Protein AF-A0A1C6CQU8-F1 (afdb_monomer_lite)

Sequence (234 aa):
MKKKWRELWFSRPRLGRGGRTVRNLLLTAALALMIWGQYGCPLPTAEMEFRRLERQYLLPRSEIVYQTGFWNIGDVEEIKSRDGTYLSVFQPFVAGTIKDQVYAATLYAPGDHVMNVVPLGEGPTPIPINSVIAWVPEPGKTWMSGCNLLFYQIPGETTRGELDVDTVLLGGERFARYAQEGICLEEGLWLFSMKSPEGAYSQDWYAGASYALRLYGEGGELLLEREGVLPEPM

pLDDT: mean 80.18, std 10.91, range [40.53, 95.12]

Secondary structure (DSSP, 8-state):
--HHHHHHHHT-----HHHHHHHHHHHHHHHHHHHHHHTT---SSHHHHHHHHHHHTTPPPPEEEEEPPP--TT--EEEE-TTS-EEEESS-EEEEEETTEEEEEEEEETTEEEEEEEE--SS-EEEEE---EEEEEETTEEEEESEEEEEES--TT--EEEEEEEEE-TTS-EEEEEEEEPEEEETTEEEEEE-PPTT--SGGGTTT-EEEEEEE-TTS-EEEEEEEEPPPP-

Structure (mmCIF, N/CA/C/O backbone):
data_AF-A0A1C6CQU8-F1
#
_entry.id   AF-A0A1C6CQU8-F1
#
loop_
_atom_site.group_PDB
_atom_site.id
_atom_site.type_symbol
_atom_site.label_atom_id
_atom_site.label_alt_id
_atom_site.label_comp_id
_atom_site.label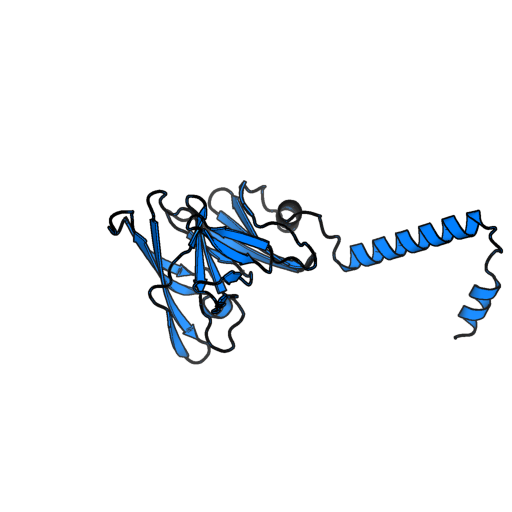_asym_id
_atom_site.label_entity_id
_atom_site.label_seq_id
_atom_site.pdbx_PDB_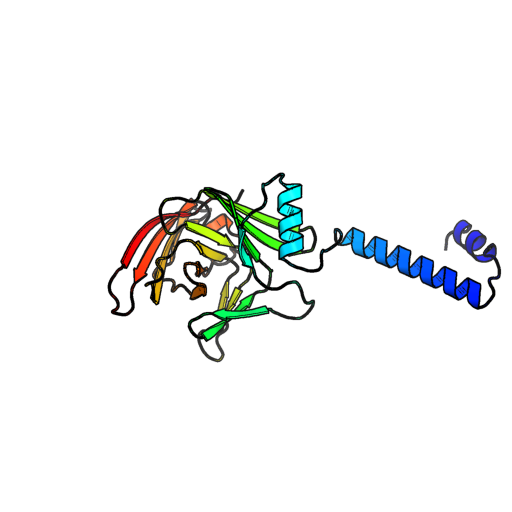ins_code
_atom_site.Cartn_x
_atom_site.Cartn_y
_atom_site.Cartn_z
_atom_site.occupancy
_atom_site.B_iso_or_equiv
_atom_site.auth_seq_id
_atom_site.auth_comp_id
_atom_site.auth_asym_id
_atom_site.auth_atom_id
_atom_site.pdbx_PDB_model_num
ATOM 1 N N . MET A 1 1 ? 45.667 -4.296 -24.110 1.00 54.09 1 MET A N 1
ATOM 2 C CA . MET A 1 1 ? 44.645 -4.774 -25.078 1.00 54.09 1 MET A CA 1
ATOM 3 C C . MET A 1 1 ? 45.103 -6.083 -25.713 1.00 54.09 1 MET A C 1
ATOM 5 O O . MET A 1 1 ? 46.172 -6.098 -26.312 1.00 54.09 1 MET A O 1
ATOM 9 N N . LYS A 1 2 ? 44.334 -7.174 -25.566 1.00 69.12 2 LYS A N 1
ATOM 10 C CA . LYS A 1 2 ? 44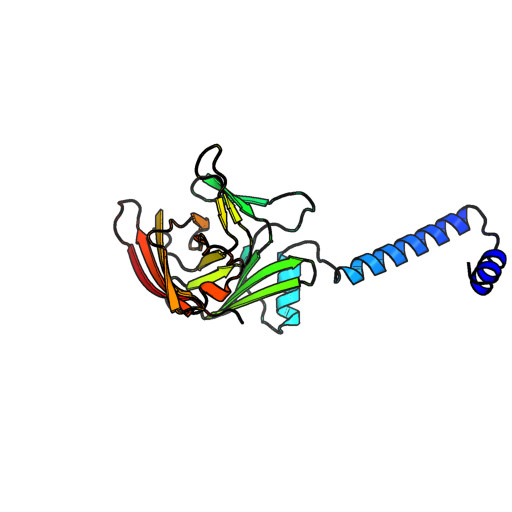.659 -8.499 -26.141 1.00 69.12 2 LYS A CA 1
ATOM 11 C C . LYS A 1 2 ? 44.822 -8.402 -27.675 1.00 69.12 2 LYS A C 1
ATOM 13 O O . LYS A 1 2 ? 44.048 -7.699 -28.317 1.00 69.12 2 LYS A O 1
ATOM 18 N N . LYS A 1 3 ? 45.796 -9.117 -28.260 1.00 74.75 3 LYS A N 1
ATOM 19 C CA . LYS A 1 3 ? 46.200 -9.060 -29.690 1.00 74.75 3 LYS A CA 1
ATOM 20 C C . LYS A 1 3 ? 45.019 -9.143 -30.679 1.00 74.75 3 LYS A C 1
ATOM 22 O O . LYS A 1 3 ? 44.929 -8.322 -31.587 1.00 74.75 3 LYS A O 1
ATOM 27 N N . LYS A 1 4 ? 44.040 -10.010 -30.390 1.00 70.19 4 LYS A N 1
ATOM 28 C CA . LYS A 1 4 ? 42.790 -10.163 -31.163 1.00 70.19 4 LYS A CA 1
ATOM 29 C C . LYS A 1 4 ? 41.957 -8.876 -31.276 1.00 70.19 4 LYS A C 1
ATOM 31 O O . LYS A 1 4 ? 41.360 -8.616 -32.311 1.00 70.19 4 LYS A O 1
ATOM 36 N N . TRP A 1 5 ? 41.943 -8.037 -30.238 1.00 67.31 5 TRP A N 1
ATOM 37 C CA . TRP A 1 5 ? 41.202 -6.769 -30.254 1.00 67.31 5 TRP A CA 1
ATOM 38 C C . TRP A 1 5 ? 41.879 -5.702 -31.114 1.00 67.31 5 TRP A C 1
ATOM 40 O O . TRP A 1 5 ? 41.194 -4.854 -31.676 1.00 67.31 5 TRP A O 1
ATOM 50 N N . ARG A 1 6 ? 43.214 -5.742 -31.239 1.00 66.94 6 ARG A N 1
ATOM 51 C CA . ARG A 1 6 ? 43.942 -4.856 -32.159 1.00 66.94 6 ARG A CA 1
ATOM 52 C C . ARG A 1 6 ? 43.648 -5.231 -33.607 1.00 66.94 6 ARG A C 1
ATOM 54 O O . ARG A 1 6 ? 43.297 -4.351 -34.380 1.00 66.94 6 ARG A O 1
ATOM 61 N N . GLU A 1 7 ? 43.727 -6.513 -33.952 1.00 74.75 7 GLU A N 1
ATOM 62 C CA . GLU A 1 7 ? 43.449 -7.003 -35.312 1.00 74.75 7 GLU A CA 1
ATOM 63 C C . GLU A 1 7 ? 42.023 -6.651 -35.769 1.00 74.75 7 GLU A C 1
ATOM 65 O O . GLU A 1 7 ? 41.857 -6.065 -36.836 1.00 74.75 7 GLU A O 1
ATOM 70 N N . LEU A 1 8 ? 41.018 -6.860 -34.910 1.00 67.81 8 LEU A N 1
ATOM 71 C CA . LEU A 1 8 ? 39.626 -6.446 -35.154 1.00 67.81 8 LEU A CA 1
ATOM 72 C C . LEU A 1 8 ? 39.434 -4.928 -35.288 1.00 67.81 8 LEU A C 1
ATOM 74 O O . LEU A 1 8 ? 38.507 -4.472 -35.957 1.00 67.81 8 LEU A O 1
ATOM 78 N N . TRP A 1 9 ? 40.269 -4.122 -34.627 1.00 67.25 9 TRP A N 1
ATOM 79 C CA . TRP A 1 9 ? 40.201 -2.664 -34.728 1.00 67.25 9 TRP A CA 1
ATOM 80 C C . TRP A 1 9 ? 40.808 -2.155 -36.039 1.00 67.25 9 TRP A C 1
ATOM 82 O O . TRP A 1 9 ? 40.265 -1.231 -36.647 1.00 67.25 9 TRP A O 1
ATOM 92 N N . PHE A 1 10 ? 41.901 -2.778 -36.491 1.00 67.25 10 PHE A N 1
ATOM 93 C CA . PHE A 1 10 ? 42.576 -2.450 -37.748 1.00 67.25 10 PHE A CA 1
ATOM 94 C C . PHE A 1 10 ? 41.830 -2.962 -38.988 1.00 67.25 10 PHE A C 1
ATOM 96 O O . PHE A 1 10 ? 41.911 -2.325 -40.034 1.00 67.25 10 PHE A O 1
ATOM 103 N N . SER A 1 11 ? 41.050 -4.041 -38.877 1.00 67.88 11 SER A N 1
ATOM 104 C CA . SER A 1 11 ? 40.231 -4.587 -39.971 1.00 67.88 11 SER A CA 1
ATOM 105 C C . SER A 1 11 ? 38.890 -3.865 -40.175 1.00 67.88 11 SER A C 1
ATOM 107 O O . SER A 1 11 ? 38.032 -4.342 -40.919 1.00 67.88 11 SER A O 1
ATOM 109 N N . ARG A 1 12 ? 38.655 -2.732 -39.498 1.00 64.56 12 ARG A N 1
ATOM 110 C CA . ARG A 1 12 ? 37.392 -1.996 -39.620 1.00 64.56 12 ARG A CA 1
ATOM 111 C C . ARG A 1 12 ? 37.273 -1.354 -41.006 1.00 64.56 12 ARG A C 1
ATOM 113 O O . ARG A 1 12 ? 38.160 -0.586 -41.386 1.00 64.56 12 ARG A O 1
ATOM 120 N N . PRO A 1 13 ? 36.161 -1.567 -41.732 1.00 68.19 13 PRO A N 1
ATOM 121 C CA . PRO A 1 13 ? 35.931 -0.887 -42.997 1.00 68.19 13 PRO A CA 1
ATOM 122 C C . PRO A 1 13 ? 35.972 0.633 -42.792 1.00 68.19 13 PRO A C 1
ATOM 124 O O . PRO A 1 13 ? 35.389 1.174 -41.843 1.00 68.19 13 PRO A O 1
ATOM 127 N N . ARG A 1 14 ? 36.695 1.334 -43.674 1.00 72.38 14 ARG A N 1
ATOM 128 C CA . ARG A 1 14 ? 36.787 2.800 -43.673 1.00 72.38 14 ARG A CA 1
ATOM 129 C C . ARG A 1 14 ? 35.456 3.384 -44.139 1.00 72.38 14 ARG A C 1
ATOM 131 O O . ARG A 1 14 ? 35.256 3.674 -45.309 1.00 72.38 14 ARG A O 1
ATOM 138 N N . LEU A 1 15 ? 34.533 3.538 -43.197 1.00 73.50 15 LEU A N 1
ATOM 139 C CA . LEU A 1 15 ? 33.225 4.132 -43.447 1.00 73.50 15 LEU A CA 1
ATOM 140 C C . LEU A 1 15 ? 33.367 5.643 -43.686 1.00 73.50 15 LEU A C 1
ATOM 142 O O . LEU A 1 15 ? 34.039 6.344 -42.914 1.00 73.50 15 LEU A O 1
ATOM 146 N N . GLY A 1 16 ? 32.696 6.137 -44.731 1.00 77.62 16 GLY A N 1
ATOM 147 C CA . GLY A 1 16 ? 32.470 7.567 -44.955 1.00 77.62 16 GLY A CA 1
ATOM 148 C C . GLY A 1 16 ? 31.616 8.193 -43.845 1.00 77.62 16 GLY A C 1
ATOM 149 O O . GLY A 1 16 ? 31.132 7.497 -42.950 1.00 77.62 16 GLY A O 1
ATOM 150 N N . ARG A 1 17 ? 31.413 9.517 -43.887 1.00 78.06 17 ARG A N 1
ATOM 151 C CA . ARG A 1 17 ? 30.717 10.265 -42.820 1.00 78.06 17 ARG A CA 1
ATOM 152 C C . ARG A 1 17 ? 29.329 9.683 -42.498 1.00 78.06 17 ARG A C 1
ATOM 154 O O . ARG A 1 17 ? 29.063 9.416 -41.333 1.00 78.06 17 ARG A O 1
ATOM 161 N N . GLY A 1 18 ? 28.514 9.378 -43.513 1.00 79.94 18 GLY A N 1
ATOM 162 C CA . GLY A 1 18 ? 27.185 8.770 -43.333 1.00 79.94 18 GLY A CA 1
ATOM 163 C C . GLY A 1 18 ? 27.218 7.348 -42.760 1.00 79.94 18 GLY A C 1
ATOM 164 O O . GLY A 1 18 ? 26.464 7.032 -41.845 1.00 79.94 18 GLY A O 1
ATOM 165 N N . GLY A 1 19 ? 28.155 6.506 -43.210 1.00 82.94 19 GLY A N 1
ATOM 166 C CA . GLY A 1 19 ? 28.315 5.147 -42.678 1.00 82.94 19 GLY A CA 1
ATOM 167 C C . GLY A 1 19 ? 28.751 5.125 -41.209 1.00 82.94 19 GLY A C 1
ATOM 168 O O . GLY A 1 19 ? 28.326 4.257 -40.448 1.00 82.94 19 GLY A O 1
ATOM 169 N N . ARG A 1 20 ? 29.553 6.108 -40.773 1.00 84.19 20 ARG A N 1
ATOM 170 C CA . ARG A 1 20 ? 29.886 6.284 -39.349 1.00 84.19 20 ARG A CA 1
ATOM 171 C C . ARG A 1 20 ? 28.660 6.686 -38.532 1.00 84.19 20 ARG A C 1
ATOM 173 O O . ARG A 1 20 ? 28.488 6.139 -37.449 1.00 84.19 20 ARG A O 1
ATOM 180 N N . THR A 1 21 ? 27.817 7.580 -39.053 1.00 87.38 21 THR A N 1
ATOM 181 C CA . THR A 1 21 ? 26.566 7.987 -38.395 1.00 87.38 21 THR A CA 1
ATOM 182 C C . THR A 1 21 ? 25.639 6.795 -38.190 1.00 87.38 21 THR A C 1
ATOM 184 O O . THR A 1 21 ? 25.251 6.533 -37.058 1.00 87.38 21 THR A O 1
ATOM 187 N N . VAL A 1 22 ? 25.359 6.022 -39.244 1.00 90.25 22 VAL A N 1
ATOM 188 C CA . VAL A 1 22 ? 24.484 4.838 -39.156 1.00 90.25 22 VAL A CA 1
ATOM 189 C C . VAL A 1 22 ? 25.045 3.811 -38.175 1.00 90.25 22 VAL A C 1
ATOM 191 O O . VAL A 1 22 ? 24.321 3.329 -37.311 1.00 90.25 22 VAL A O 1
ATOM 194 N N . ARG A 1 23 ? 26.350 3.512 -38.244 1.00 87.19 23 ARG A N 1
ATOM 195 C CA . ARG A 1 23 ? 26.985 2.575 -37.307 1.00 87.19 23 ARG A CA 1
ATOM 196 C C . ARG A 1 23 ? 26.859 3.043 -35.859 1.00 87.19 23 ARG A C 1
ATOM 198 O O . ARG A 1 23 ? 26.566 2.232 -34.990 1.00 87.19 23 ARG A O 1
ATOM 205 N N . ASN A 1 24 ? 27.116 4.322 -35.594 1.00 91.75 24 ASN A N 1
ATOM 206 C CA . ASN A 1 24 ? 27.002 4.863 -34.245 1.00 91.75 24 ASN A CA 1
ATOM 207 C C . ASN A 1 24 ? 25.551 4.801 -33.760 1.00 91.75 24 ASN A C 1
ATOM 209 O O . ASN A 1 24 ? 25.327 4.381 -32.636 1.00 91.75 24 ASN A O 1
ATOM 213 N N . LEU A 1 25 ? 24.581 5.119 -34.619 1.00 94.31 25 LEU A N 1
ATOM 214 C CA . LEU A 1 25 ? 23.161 5.064 -34.283 1.00 94.31 25 LEU A CA 1
ATOM 215 C C . LEU A 1 25 ? 22.701 3.632 -33.970 1.00 94.31 25 LEU A C 1
ATOM 217 O O . LEU A 1 25 ? 22.012 3.420 -32.979 1.00 94.31 25 LEU A O 1
ATOM 221 N N . LEU A 1 26 ? 23.158 2.639 -34.740 1.00 94.06 26 LEU A N 1
ATOM 222 C CA . LEU A 1 26 ? 22.899 1.221 -34.463 1.00 94.06 26 LEU A CA 1
ATOM 223 C C . LEU A 1 26 ? 23.546 0.753 -33.155 1.00 94.06 26 LEU A C 1
ATOM 225 O O . LEU A 1 26 ? 22.916 0.033 -32.388 1.00 94.06 26 LEU A O 1
ATOM 229 N N . LEU A 1 27 ? 24.789 1.164 -32.882 1.00 92.38 27 LEU A N 1
ATOM 230 C CA . LEU A 1 27 ? 25.460 0.838 -31.621 1.00 92.38 27 LEU A CA 1
ATOM 231 C C . LEU A 1 27 ? 24.747 1.480 -30.429 1.00 92.38 27 LEU A C 1
ATOM 233 O O . LEU A 1 27 ? 24.556 0.817 -29.415 1.00 92.38 27 LEU A O 1
ATOM 237 N N . THR A 1 28 ? 24.326 2.739 -30.556 1.00 93.50 28 THR A N 1
ATOM 238 C CA . THR A 1 28 ? 23.544 3.436 -29.531 1.00 93.50 28 THR A CA 1
ATOM 239 C C . THR A 1 28 ? 22.200 2.753 -29.309 1.00 93.50 28 THR A C 1
ATOM 241 O O . THR A 1 28 ? 21.852 2.503 -28.163 1.00 93.50 28 THR A O 1
ATOM 244 N N . ALA A 1 29 ? 21.478 2.387 -30.371 1.00 93.38 29 ALA A N 1
ATOM 245 C CA . ALA A 1 29 ? 20.214 1.663 -30.256 1.00 93.38 29 ALA A CA 1
ATOM 246 C C . ALA A 1 29 ? 20.401 0.295 -29.582 1.00 93.38 29 ALA A C 1
ATOM 248 O O . ALA A 1 29 ? 19.646 -0.052 -28.681 1.00 93.38 29 ALA A O 1
ATOM 249 N N . ALA A 1 30 ? 21.440 -0.460 -29.951 1.00 93.38 30 ALA A N 1
ATOM 250 C CA . ALA A 1 30 ? 21.745 -1.742 -29.322 1.00 93.38 30 ALA A CA 1
ATOM 251 C C . ALA A 1 30 ? 22.100 -1.590 -27.834 1.00 93.38 30 ALA A C 1
ATOM 253 O O . ALA A 1 30 ? 21.621 -2.363 -27.009 1.00 93.38 30 ALA A O 1
ATOM 254 N N . LEU A 1 31 ? 22.907 -0.585 -27.475 1.00 93.69 31 LEU A N 1
ATOM 255 C CA . LEU A 1 31 ? 23.223 -0.274 -26.077 1.00 93.69 31 LEU A CA 1
ATOM 256 C C . LEU A 1 31 ? 21.974 0.145 -25.299 1.00 93.69 31 LEU A C 1
ATOM 258 O O . LEU A 1 31 ? 21.770 -0.347 -24.197 1.00 93.69 31 LEU A O 1
ATOM 262 N N . ALA A 1 32 ? 21.120 0.986 -25.883 1.00 89.38 32 ALA A N 1
ATOM 263 C CA . ALA A 1 32 ? 19.862 1.398 -25.272 1.00 89.38 32 ALA A CA 1
ATOM 264 C C . ALA A 1 32 ? 18.929 0.203 -25.031 1.00 89.38 32 ALA A C 1
ATOM 266 O O . ALA A 1 32 ? 18.376 0.090 -23.945 1.00 89.38 32 ALA A O 1
ATOM 267 N N . LEU A 1 33 ? 18.810 -0.724 -25.988 1.00 88.12 33 LEU A N 1
ATOM 268 C CA . LEU A 1 33 ? 18.028 -1.955 -25.824 1.00 88.12 33 LEU A CA 1
ATOM 269 C C . LEU A 1 33 ? 18.608 -2.874 -24.744 1.00 88.12 33 LEU A C 1
ATOM 271 O O . LEU A 1 33 ? 17.853 -3.445 -23.966 1.00 88.12 33 LEU A O 1
ATOM 275 N N . MET A 1 34 ? 19.936 -3.009 -24.673 1.00 87.00 34 MET A N 1
ATOM 276 C CA . MET A 1 34 ? 20.581 -3.797 -23.618 1.00 87.00 34 MET A CA 1
ATOM 277 C C . MET A 1 34 ? 20.359 -3.179 -22.238 1.00 87.00 34 MET A C 1
ATOM 279 O O . MET A 1 34 ? 20.037 -3.907 -21.307 1.00 87.00 34 MET A O 1
ATOM 283 N N . ILE A 1 35 ? 20.485 -1.856 -22.114 1.00 85.19 35 ILE A N 1
ATOM 284 C CA . ILE A 1 35 ? 20.190 -1.134 -20.872 1.00 85.19 35 ILE A CA 1
ATOM 285 C C . ILE A 1 35 ? 18.713 -1.324 -20.514 1.00 85.19 35 ILE A C 1
ATOM 287 O O . ILE A 1 35 ? 18.406 -1.761 -19.413 1.00 85.19 35 ILE A O 1
ATOM 291 N N . TRP A 1 36 ? 17.797 -1.085 -21.454 1.00 81.50 36 TRP A N 1
ATOM 292 C CA . TRP A 1 36 ? 16.361 -1.245 -21.226 1.00 81.50 36 TRP A CA 1
ATOM 293 C C . TRP A 1 36 ? 16.003 -2.669 -20.779 1.00 81.50 36 TRP A C 1
ATOM 295 O O . TRP A 1 36 ? 15.250 -2.837 -19.824 1.00 81.50 36 TRP A O 1
ATOM 305 N N . GLY A 1 37 ? 16.614 -3.687 -21.391 1.00 78.62 37 GLY A N 1
ATOM 306 C CA . GLY A 1 37 ? 16.470 -5.084 -20.984 1.00 78.62 37 GLY A CA 1
ATOM 307 C C . GLY A 1 37 ? 17.090 -5.410 -19.620 1.00 78.62 37 GLY A C 1
ATOM 308 O O . GLY A 1 37 ? 16.516 -6.200 -18.878 1.00 78.62 37 GLY A O 1
ATOM 309 N N . GLN A 1 38 ? 18.221 -4.795 -19.251 1.00 77.88 38 GLN A N 1
ATOM 310 C CA . GLN A 1 38 ? 18.830 -4.957 -17.919 1.00 77.88 38 GLN A CA 1
ATOM 311 C C . GLN A 1 38 ? 17.943 -4.409 -16.802 1.00 77.88 38 GLN A C 1
ATOM 313 O O . GLN A 1 38 ? 17.910 -4.989 -15.723 1.00 77.88 38 GLN A O 1
ATOM 318 N N . TYR A 1 39 ? 17.192 -3.346 -17.080 1.00 69.38 39 TYR A N 1
ATOM 319 C CA . TYR A 1 39 ? 16.156 -2.836 -16.188 1.00 69.38 39 TYR A CA 1
ATOM 320 C C . TYR A 1 39 ? 14.822 -3.585 -16.360 1.00 69.38 39 TYR A C 1
ATOM 322 O O . TYR A 1 39 ? 13.783 -3.071 -15.996 1.00 69.38 39 TYR A O 1
ATOM 330 N N . GLY A 1 40 ? 14.775 -4.774 -16.964 1.00 68.25 40 GLY A N 1
ATOM 331 C CA . GLY A 1 40 ? 13.527 -5.542 -17.050 1.00 68.25 40 GLY A CA 1
ATOM 332 C C . GLY A 1 40 ? 12.436 -4.886 -17.903 1.00 68.25 40 GLY A C 1
ATOM 333 O O . GLY A 1 40 ? 11.255 -5.122 -17.662 1.00 68.25 40 GLY A O 1
ATOM 334 N N . CYS A 1 41 ? 12.812 -4.072 -18.894 1.00 75.75 41 CYS A N 1
ATOM 335 C CA . CYS A 1 41 ? 11.905 -3.379 -19.811 1.00 75.75 41 CYS A CA 1
ATOM 336 C C . CYS A 1 41 ? 10.800 -2.585 -19.082 1.00 75.75 41 CYS A C 1
ATOM 338 O O . CYS A 1 41 ? 9.627 -2.943 -19.229 1.00 75.75 41 CYS A O 1
ATOM 340 N N . PRO A 1 42 ? 11.146 -1.532 -18.307 1.00 71.38 42 PRO A N 1
ATOM 341 C CA . PRO A 1 42 ? 10.171 -0.675 -17.644 1.00 71.38 42 PRO A CA 1
ATOM 342 C C . PRO A 1 42 ? 9.105 -0.201 -18.617 1.00 71.38 42 PRO A C 1
ATOM 344 O O . PRO A 1 42 ? 9.420 0.335 -19.687 1.00 71.38 42 PRO A O 1
ATOM 347 N N . LEU A 1 43 ? 7.855 -0.384 -18.223 1.00 78.50 43 LEU A N 1
ATOM 348 C CA . LEU A 1 43 ? 6.717 0.285 -18.821 1.00 78.50 43 LEU A CA 1
ATOM 349 C C . LEU A 1 43 ? 6.621 1.709 -18.258 1.00 78.50 43 LEU A C 1
ATOM 351 O O . LEU A 1 43 ? 7.138 1.972 -17.182 1.00 78.50 43 LEU A O 1
ATOM 355 N N . PRO A 1 44 ? 6.014 2.654 -18.988 1.00 73.56 44 PRO A N 1
ATOM 356 C CA . PRO A 1 44 ? 6.064 4.073 -18.636 1.00 73.56 44 PRO A CA 1
ATOM 357 C C . PRO A 1 44 ? 5.079 4.499 -17.537 1.00 73.56 44 PRO A C 1
ATOM 359 O O . PRO A 1 44 ? 5.083 5.669 -17.169 1.00 73.56 44 PRO A O 1
ATOM 362 N N . THR A 1 45 ? 4.199 3.613 -17.056 1.00 78.56 45 THR A N 1
ATOM 363 C CA . THR A 1 45 ? 3.175 3.952 -16.053 1.00 78.56 45 THR A CA 1
ATOM 364 C C . THR A 1 45 ? 2.973 2.833 -15.033 1.00 78.56 45 THR A C 1
ATOM 366 O O . THR A 1 45 ? 3.169 1.653 -15.343 1.00 78.56 45 THR A O 1
ATOM 369 N N . ALA A 1 46 ? 2.535 3.210 -13.823 1.00 77.69 46 ALA A N 1
ATOM 370 C CA . ALA A 1 46 ? 2.314 2.282 -12.712 1.00 77.69 46 ALA A CA 1
ATOM 371 C C . ALA A 1 46 ? 1.203 1.289 -13.060 1.00 77.69 46 ALA A C 1
ATOM 373 O O . ALA A 1 46 ? 1.355 0.089 -12.847 1.00 77.69 46 ALA A O 1
ATOM 374 N N . GLU A 1 47 ? 0.139 1.774 -13.710 1.00 83.88 47 GLU A N 1
ATOM 375 C CA . GLU A 1 47 ? -0.908 0.925 -14.268 1.00 83.88 47 GLU A CA 1
ATOM 376 C C . GLU A 1 47 ? -0.333 -0.108 -15.240 1.00 83.88 47 GLU A C 1
ATOM 378 O O . GLU A 1 47 ? -0.630 -1.291 -15.112 1.00 83.88 47 GLU A O 1
ATOM 383 N N . MET A 1 48 ? 0.478 0.295 -16.223 1.00 85.38 48 MET A N 1
ATOM 384 C CA . MET A 1 48 ? 0.984 -0.647 -17.224 1.00 85.38 48 MET A CA 1
ATOM 385 C C . MET A 1 48 ? 1.855 -1.739 -16.594 1.00 85.38 48 MET A C 1
ATOM 387 O O . MET A 1 48 ? 1.746 -2.902 -16.996 1.00 85.38 48 MET A O 1
ATOM 391 N N . GLU A 1 49 ? 2.671 -1.376 -15.603 1.00 85.00 49 GLU A N 1
ATOM 392 C CA . GLU A 1 49 ? 3.423 -2.319 -14.775 1.00 85.00 49 GLU A CA 1
ATOM 393 C C . GLU A 1 49 ? 2.497 -3.254 -13.998 1.00 85.00 49 GLU A C 1
ATOM 395 O O . GLU A 1 49 ? 2.632 -4.471 -14.089 1.00 85.00 49 GLU A O 1
ATOM 400 N N . PHE A 1 50 ? 1.473 -2.722 -13.341 1.00 85.69 50 PHE A N 1
ATOM 401 C CA . PHE A 1 50 ? 0.489 -3.531 -12.633 1.00 85.69 50 PHE A CA 1
ATOM 402 C C . PHE A 1 50 ? -0.248 -4.504 -13.568 1.00 85.69 50 PHE A C 1
ATOM 404 O O . PHE A 1 50 ? -0.335 -5.697 -13.286 1.00 85.69 50 PHE A O 1
ATOM 411 N N . ARG A 1 51 ? -0.659 -4.059 -14.764 1.00 88.38 51 ARG A N 1
ATOM 412 C CA . ARG A 1 51 ? -1.238 -4.929 -15.805 1.00 88.38 51 ARG A CA 1
ATOM 413 C C . ARG A 1 51 ? -0.254 -5.994 -16.290 1.00 88.38 51 ARG A C 1
ATOM 415 O O . ARG A 1 51 ? -0.672 -7.064 -16.736 1.00 88.38 51 ARG A O 1
ATOM 422 N N . ARG A 1 52 ? 1.052 -5.707 -16.289 1.00 86.31 52 ARG A N 1
ATOM 423 C CA . ARG A 1 52 ? 2.090 -6.701 -16.593 1.00 86.31 52 ARG A CA 1
ATOM 424 C C . ARG A 1 52 ? 2.164 -7.748 -15.489 1.00 86.31 52 ARG A C 1
ATOM 426 O O . ARG A 1 52 ? 2.209 -8.928 -15.829 1.00 86.31 52 ARG A O 1
ATOM 433 N N . LEU A 1 53 ? 2.098 -7.336 -14.226 1.00 86.62 53 LEU A N 1
ATOM 434 C CA . LEU A 1 53 ? 2.066 -8.247 -13.084 1.00 86.62 53 LEU A CA 1
ATOM 435 C C . LEU A 1 53 ? 0.816 -9.128 -13.100 1.00 86.62 53 LEU A C 1
ATOM 437 O O . LEU A 1 53 ? 0.950 -10.337 -12.955 1.00 86.62 53 LEU A O 1
ATOM 441 N N . GLU A 1 54 ? -0.365 -8.579 -13.398 1.00 87.88 54 GLU A N 1
ATOM 442 C CA . GLU A 1 54 ? -1.583 -9.384 -13.576 1.00 87.88 54 GLU A CA 1
ATOM 443 C C . GLU A 1 54 ? -1.355 -10.520 -14.581 1.00 87.88 54 GLU A C 1
ATOM 445 O O . GLU A 1 54 ? -1.633 -11.680 -14.296 1.00 87.88 54 GLU A O 1
ATOM 450 N N . ARG A 1 55 ? -0.751 -10.221 -15.739 1.00 88.31 55 ARG A N 1
ATOM 451 C CA . ARG A 1 55 ? -0.426 -11.247 -16.743 1.00 88.31 55 ARG A CA 1
ATOM 452 C C . ARG A 1 55 ? 0.648 -12.226 -16.269 1.00 88.31 55 ARG A C 1
ATOM 454 O O . ARG A 1 55 ? 0.541 -13.412 -16.565 1.00 88.31 55 ARG A O 1
ATOM 461 N N . GLN A 1 56 ? 1.676 -11.745 -15.572 1.00 85.94 56 GLN A N 1
ATOM 462 C CA . GLN A 1 56 ? 2.778 -12.569 -15.072 1.00 85.94 56 GLN A CA 1
ATOM 463 C C . GLN A 1 56 ? 2.305 -13.579 -14.019 1.00 85.94 56 GLN A C 1
ATOM 465 O O . GLN A 1 56 ? 2.737 -14.728 -14.048 1.00 85.94 56 GLN A O 1
ATOM 470 N N . TYR A 1 57 ? 1.393 -13.165 -13.139 1.00 83.44 57 TYR A N 1
ATOM 471 C CA . TYR A 1 57 ? 0.793 -14.006 -12.101 1.00 83.44 57 TYR A CA 1
ATOM 472 C C . TYR A 1 57 ? -0.493 -14.715 -12.556 1.00 83.44 57 TYR A C 1
ATOM 474 O O . TYR A 1 57 ? -1.156 -15.354 -11.744 1.00 83.44 57 TYR A O 1
ATOM 482 N N . LEU A 1 58 ? -0.842 -14.640 -13.850 1.00 85.44 58 LEU A N 1
ATOM 483 C CA . LEU A 1 58 ? -2.056 -15.233 -14.433 1.00 85.44 58 LEU A CA 1
ATOM 484 C C . LEU A 1 58 ? -3.354 -14.786 -13.737 1.00 85.44 58 LEU A C 1
ATOM 486 O O . LEU A 1 58 ? -4.339 -15.525 -13.681 1.00 85.44 58 LEU A O 1
ATOM 490 N N . LEU A 1 59 ? -3.356 -13.560 -13.224 1.00 83.12 59 LEU A N 1
ATOM 491 C CA . LEU A 1 59 ? -4.497 -12.947 -12.571 1.00 83.12 59 LEU A CA 1
ATOM 492 C C . LEU A 1 59 ? -5.484 -12.407 -13.616 1.00 83.12 59 LEU A C 1
ATOM 494 O O . LEU A 1 59 ? -5.077 -11.927 -14.683 1.00 83.12 59 LEU A O 1
ATOM 498 N N . PRO A 1 60 ? -6.796 -12.458 -13.328 1.00 84.44 60 PRO A N 1
ATOM 499 C CA . PRO A 1 60 ? -7.778 -11.744 -14.124 1.00 84.44 60 PRO A CA 1
ATOM 500 C C . PRO A 1 60 ? -7.526 -10.232 -14.074 1.00 84.44 60 PRO A C 1
ATOM 502 O O . PRO A 1 60 ? -6.804 -9.719 -13.225 1.00 84.44 60 PRO A O 1
ATOM 505 N N . ARG A 1 61 ? -8.140 -9.498 -15.001 1.00 86.38 61 ARG A N 1
ATOM 506 C CA . ARG A 1 61 ? -8.027 -8.040 -15.020 1.00 86.38 61 ARG A CA 1
ATOM 507 C C . ARG A 1 61 ? -8.785 -7.445 -13.830 1.00 86.38 61 ARG A C 1
ATOM 509 O O . ARG A 1 61 ? -9.999 -7.619 -13.755 1.00 86.38 61 ARG A O 1
ATOM 516 N N . SER A 1 62 ? -8.079 -6.730 -12.960 1.00 87.69 62 SER A N 1
ATOM 517 C CA . SER A 1 62 ? -8.652 -6.024 -11.812 1.00 87.69 62 SER A CA 1
ATOM 518 C C . SER A 1 62 ? -9.178 -4.636 -12.150 1.00 87.69 62 SER A C 1
ATOM 520 O O . SER A 1 62 ? -8.754 -3.990 -13.121 1.00 87.69 62 SER A O 1
ATOM 522 N N . GLU A 1 63 ? -10.108 -4.172 -11.327 1.00 89.88 63 GLU A N 1
ATOM 523 C CA . GLU A 1 63 ? -10.519 -2.778 -11.273 1.00 89.88 63 GLU A CA 1
ATOM 524 C C . GLU A 1 63 ? -9.550 -2.029 -10.358 1.00 89.88 63 GLU A C 1
ATOM 526 O O . GLU A 1 63 ? -9.399 -2.383 -9.194 1.00 89.88 63 GLU A O 1
ATOM 531 N N . ILE A 1 64 ? -8.835 -1.038 -10.893 1.00 87.38 64 ILE A N 1
ATOM 532 C CA . ILE A 1 64 ? -7.871 -0.270 -10.097 1.00 87.38 64 ILE A CA 1
ATOM 533 C C . ILE A 1 64 ? -8.670 0.654 -9.186 1.00 87.38 64 ILE A C 1
ATOM 535 O O . ILE A 1 64 ? -9.399 1.511 -9.678 1.00 87.38 64 ILE A O 1
ATOM 539 N N . VAL A 1 65 ? -8.521 0.463 -7.877 1.00 86.00 65 VAL A N 1
ATOM 540 C CA . VAL A 1 65 ? -9.169 1.293 -6.854 1.00 86.00 65 VAL A CA 1
ATOM 541 C C . VAL A 1 65 ? -8.286 2.450 -6.426 1.00 86.00 65 VAL A C 1
ATOM 543 O O . VAL A 1 65 ? -8.795 3.462 -5.974 1.00 86.00 65 VAL A O 1
ATOM 546 N N . TYR A 1 66 ? -6.968 2.303 -6.564 1.00 84.62 66 TYR A N 1
ATOM 547 C CA . TYR A 1 66 ? -6.027 3.369 -6.269 1.00 84.62 66 TYR A CA 1
ATOM 548 C C . TYR A 1 66 ? -4.714 3.147 -6.999 1.00 84.62 66 TYR A C 1
ATOM 550 O O . TYR A 1 66 ? -4.221 2.020 -7.094 1.00 84.62 66 TYR A O 1
ATOM 558 N N . GLN A 1 67 ? -4.117 4.230 -7.474 1.00 83.81 67 GLN A N 1
ATOM 559 C CA . GLN A 1 67 ? -2.773 4.207 -8.025 1.00 83.81 67 GLN A CA 1
ATOM 560 C C . GLN A 1 67 ? -2.049 5.489 -7.662 1.00 83.81 67 GLN A C 1
ATOM 562 O O . GLN A 1 67 ? -2.604 6.581 -7.769 1.00 83.81 67 GLN A O 1
ATOM 567 N N . THR A 1 68 ? -0.788 5.349 -7.291 1.00 77.81 68 THR A N 1
ATOM 568 C CA . THR A 1 68 ? 0.128 6.480 -7.285 1.00 77.81 68 THR A CA 1
ATOM 569 C C . THR A 1 68 ? 0.673 6.690 -8.701 1.00 77.81 68 THR A C 1
ATOM 571 O O . THR A 1 68 ? 0.677 5.785 -9.546 1.00 77.81 68 THR A O 1
ATOM 574 N N . GLY A 1 69 ? 1.138 7.895 -8.980 1.00 67.69 69 GLY A N 1
ATOM 575 C CA . GLY A 1 69 ? 1.943 8.240 -10.136 1.00 67.69 69 GLY A CA 1
ATOM 576 C C . GLY A 1 69 ? 3.211 7.395 -10.269 1.00 67.69 69 GLY A C 1
ATOM 577 O O . GLY A 1 69 ? 3.613 6.611 -9.405 1.00 67.69 69 GLY A O 1
ATOM 578 N N . PHE A 1 70 ? 3.806 7.489 -11.456 1.00 60.19 70 PHE A N 1
ATOM 579 C CA . PHE A 1 70 ? 4.905 6.626 -11.868 1.00 60.19 70 PHE A CA 1
ATOM 580 C C . PHE A 1 70 ? 6.273 7.268 -11.648 1.00 60.19 70 PHE A C 1
ATOM 582 O O . PHE A 1 70 ? 6.391 8.489 -11.617 1.00 60.19 70 PHE A O 1
ATOM 589 N N . TRP A 1 71 ? 7.301 6.416 -11.567 1.00 57.34 71 TRP A N 1
ATOM 590 C CA . TRP A 1 71 ? 8.720 6.760 -11.475 1.00 57.34 71 TRP A CA 1
ATOM 591 C C . TRP A 1 71 ? 9.111 7.944 -12.368 1.00 57.34 71 TRP A C 1
ATOM 593 O O . TRP A 1 71 ? 9.424 7.772 -13.547 1.00 57.34 71 TRP A O 1
ATOM 603 N N . ASN A 1 72 ? 9.205 9.128 -11.771 1.00 52.31 72 ASN A N 1
ATOM 604 C CA . ASN A 1 72 ? 10.014 10.211 -12.300 1.00 52.31 72 ASN A CA 1
ATOM 605 C C . ASN A 1 72 ? 11.331 10.180 -11.525 1.00 52.31 72 ASN A C 1
ATOM 607 O O . ASN A 1 72 ? 11.372 10.430 -10.324 1.00 52.31 72 ASN A O 1
ATOM 611 N N . ILE A 1 73 ? 12.419 9.787 -12.193 1.00 40.53 73 ILE A N 1
ATOM 612 C CA . ILE A 1 73 ? 13.751 9.725 -11.579 1.00 40.53 73 ILE A CA 1
ATOM 613 C C . ILE A 1 73 ? 14.093 11.115 -11.019 1.00 40.53 73 ILE A C 1
ATOM 615 O O . ILE A 1 73 ? 14.376 12.031 -11.788 1.00 40.53 73 ILE A O 1
ATOM 619 N N . GLY A 1 74 ? 14.095 11.245 -9.689 1.00 40.53 74 GLY A N 1
ATOM 620 C CA . GLY A 1 74 ? 14.417 12.486 -8.979 1.00 40.53 74 GLY A CA 1
ATOM 621 C C . GLY A 1 74 ? 13.223 13.260 -8.413 1.00 40.53 74 GLY A C 1
ATOM 622 O O . GLY A 1 74 ? 13.468 14.208 -7.673 1.00 40.53 74 GLY A O 1
ATOM 623 N N . ASP A 1 75 ? 11.985 12.842 -8.689 1.00 48.56 75 ASP A N 1
ATOM 624 C CA . ASP A 1 75 ? 10.783 13.428 -8.089 1.00 48.56 75 ASP A CA 1
ATOM 625 C C . ASP A 1 75 ? 10.168 12.463 -7.076 1.00 48.56 75 ASP A C 1
ATOM 627 O O . ASP A 1 75 ? 9.959 11.279 -7.345 1.00 48.56 75 ASP A O 1
ATOM 631 N N . VAL A 1 76 ? 9.878 12.999 -5.896 1.00 55.44 76 VAL A N 1
ATOM 632 C CA . VAL A 1 76 ? 9.017 12.358 -4.910 1.00 55.44 76 VAL A CA 1
ATOM 633 C C . VAL A 1 76 ? 7.592 12.746 -5.266 1.00 55.44 76 VAL A C 1
ATOM 635 O O . VAL A 1 76 ? 7.305 13.932 -5.424 1.00 55.44 76 VAL A O 1
ATOM 638 N N . GLU A 1 77 ? 6.703 11.770 -5.418 1.00 61.78 77 GLU A N 1
ATOM 639 C CA . GLU A 1 77 ? 5.314 12.097 -5.699 1.00 61.78 77 GLU A CA 1
ATOM 640 C C . GLU A 1 77 ? 4.656 12.673 -4.448 1.00 61.78 77 GLU A C 1
ATOM 642 O O . GLU A 1 77 ? 4.677 12.054 -3.383 1.00 61.78 77 GLU A O 1
ATOM 647 N N . GLU A 1 78 ? 4.073 13.860 -4.588 1.00 62.62 78 GLU A N 1
ATOM 648 C CA . GLU A 1 78 ? 3.282 14.496 -3.545 1.00 62.62 78 GLU A CA 1
ATOM 649 C C . GLU A 1 78 ? 1.806 14.145 -3.736 1.00 62.62 78 GLU A C 1
ATOM 651 O O . GLU A 1 78 ? 1.119 14.676 -4.609 1.00 62.62 78 GLU A O 1
ATOM 656 N N . ILE A 1 79 ? 1.305 13.251 -2.893 1.00 65.94 79 ILE A N 1
ATOM 657 C CA . ILE A 1 79 ? -0.114 12.942 -2.792 1.00 65.94 79 ILE A CA 1
ATOM 658 C C . ILE A 1 79 ? -0.721 13.917 -1.796 1.00 65.94 79 ILE A C 1
ATOM 660 O O . ILE A 1 79 ? -0.315 13.980 -0.635 1.00 65.94 79 ILE A O 1
ATOM 664 N N . LYS A 1 80 ? -1.715 14.680 -2.246 1.00 63.72 80 LYS A N 1
ATOM 665 C CA . LYS A 1 80 ? -2.517 15.509 -1.356 1.00 63.72 80 LYS A CA 1
ATOM 666 C C . LYS A 1 80 ? -3.700 14.688 -0.863 1.00 63.72 80 LYS A C 1
ATOM 668 O O . LYS A 1 80 ? -4.620 14.411 -1.628 1.00 63.72 80 LYS A O 1
ATOM 673 N N . SER A 1 81 ? -3.662 14.319 0.409 1.00 67.31 81 SER A N 1
ATOM 674 C CA . SER A 1 81 ? -4.799 13.712 1.095 1.00 67.31 81 SER A CA 1
ATOM 675 C C . SER A 1 81 ? -5.998 14.670 1.118 1.00 67.31 81 SER A C 1
ATOM 677 O O . SER A 1 81 ? -5.852 15.889 0.959 1.00 67.31 81 SER A O 1
ATOM 679 N N . ARG A 1 82 ? -7.206 14.134 1.321 1.00 67.06 82 ARG A N 1
ATOM 680 C CA . ARG A 1 82 ? -8.451 14.917 1.342 1.00 67.06 82 ARG A CA 1
ATOM 681 C C . ARG A 1 82 ? -8.478 15.967 2.457 1.00 67.06 82 ARG A C 1
ATOM 683 O O . ARG A 1 82 ? -9.079 17.025 2.286 1.00 67.06 82 ARG A O 1
ATOM 690 N N . ASP A 1 83 ? -7.792 15.697 3.562 1.00 64.44 83 ASP A N 1
ATOM 691 C CA . ASP A 1 83 ? -7.576 16.628 4.679 1.00 64.44 83 ASP A CA 1
ATOM 692 C C . ASP A 1 83 ? -6.571 17.760 4.356 1.00 64.44 83 ASP A C 1
ATOM 694 O O . ASP A 1 83 ? -6.404 18.694 5.138 1.00 64.44 83 ASP A O 1
ATOM 698 N N . GLY A 1 84 ? -5.921 17.713 3.188 1.00 67.88 84 GLY A N 1
ATOM 699 C CA . GLY A 1 84 ? -4.910 18.672 2.756 1.00 67.88 84 GLY A CA 1
ATOM 700 C C . GLY A 1 84 ? -3.478 18.320 3.165 1.00 67.88 84 GLY A C 1
ATOM 701 O O . GLY A 1 84 ? -2.575 19.094 2.836 1.00 67.88 84 GLY A O 1
ATOM 702 N N . THR A 1 85 ? -3.255 17.178 3.823 1.00 71.69 85 THR A N 1
ATOM 703 C CA . THR A 1 85 ? -1.923 16.682 4.185 1.00 71.69 85 THR A CA 1
ATOM 704 C C . THR A 1 85 ? -1.146 16.276 2.932 1.00 71.69 85 THR A C 1
ATOM 706 O O . THR A 1 85 ? -1.645 15.519 2.098 1.00 71.69 85 THR A O 1
ATOM 709 N N . TYR A 1 86 ? 0.089 16.767 2.798 1.00 72.25 86 TYR A N 1
ATOM 710 C CA . TYR A 1 86 ? 0.993 16.369 1.717 1.00 72.25 86 TYR A CA 1
ATOM 711 C C . TYR A 1 86 ? 1.801 15.141 2.134 1.00 72.25 86 TYR A C 1
ATOM 713 O O . TYR A 1 86 ? 2.512 15.159 3.144 1.00 72.25 86 TYR A O 1
ATOM 721 N N . LEU A 1 87 ? 1.684 14.086 1.336 1.00 77.88 87 LEU A N 1
ATOM 722 C CA . LEU A 1 87 ? 2.392 12.827 1.495 1.00 77.88 87 LEU A CA 1
ATOM 723 C C . LEU A 1 87 ? 3.382 12.659 0.356 1.00 77.88 87 LEU A C 1
ATOM 725 O O . LEU A 1 87 ? 3.021 12.692 -0.809 1.00 77.88 87 LEU A O 1
ATOM 729 N N . SER A 1 88 ? 4.628 12.424 0.706 1.00 78.31 88 SER A N 1
ATOM 730 C CA . SER A 1 88 ? 5.713 12.109 -0.199 1.00 78.31 88 SER A CA 1
ATOM 731 C C . SER A 1 88 ? 5.853 10.594 -0.337 1.00 78.31 88 SER A C 1
ATOM 733 O O . SER A 1 88 ? 6.279 9.923 0.605 1.00 78.31 88 SER A O 1
ATOM 735 N N . VAL A 1 89 ? 5.502 10.046 -1.499 1.00 80.19 89 VAL A N 1
ATOM 736 C CA . VAL A 1 89 ? 5.580 8.607 -1.790 1.00 80.19 89 VAL A CA 1
ATOM 737 C C . VAL A 1 89 ? 6.847 8.297 -2.581 1.00 80.19 89 VAL A C 1
ATOM 739 O O . VAL A 1 89 ? 7.115 8.899 -3.618 1.00 80.19 89 VAL A O 1
ATOM 742 N N . PHE A 1 90 ? 7.644 7.354 -2.071 1.00 76.94 90 PHE A N 1
ATOM 743 C CA . PHE A 1 90 ? 8.944 6.999 -2.649 1.00 76.94 90 PHE A CA 1
ATOM 744 C C . PHE A 1 90 ? 8.880 5.803 -3.601 1.00 76.94 90 PHE A C 1
ATOM 746 O O . PHE A 1 90 ? 9.625 5.775 -4.578 1.00 76.94 90 PHE A O 1
ATOM 753 N N . GLN A 1 91 ? 8.033 4.809 -3.320 1.00 83.25 91 GLN A N 1
ATOM 754 C CA . GLN A 1 91 ? 7.813 3.673 -4.213 1.00 83.25 91 GLN A CA 1
ATOM 755 C C . GLN A 1 91 ? 6.367 3.689 -4.694 1.00 83.25 91 GLN A C 1
ATOM 757 O O . GLN A 1 91 ? 5.453 3.601 -3.873 1.00 83.25 91 GLN A O 1
ATOM 762 N N . PRO A 1 92 ? 6.134 3.758 -6.012 1.00 82.06 92 PRO A N 1
ATOM 763 C CA . PRO A 1 92 ? 4.786 3.694 -6.530 1.00 82.06 92 PRO A CA 1
ATOM 764 C C . PRO A 1 92 ? 4.066 2.425 -6.088 1.00 82.06 92 PRO A C 1
ATOM 766 O O . PRO A 1 92 ? 4.650 1.336 -6.093 1.00 82.06 92 PRO A O 1
ATOM 769 N N . PHE A 1 93 ? 2.788 2.551 -5.754 1.00 86.06 93 PHE A N 1
ATOM 770 C CA . PHE A 1 93 ? 1.943 1.404 -5.468 1.00 86.06 93 PHE A CA 1
ATOM 771 C C . PHE A 1 93 ? 0.591 1.512 -6.164 1.00 86.06 93 PHE A C 1
ATOM 773 O O . PHE A 1 93 ? 0.058 2.595 -6.403 1.00 86.06 93 PHE A O 1
ATOM 780 N N . VAL A 1 94 ? 0.049 0.352 -6.516 1.00 88.06 94 VAL A N 1
ATOM 781 C CA . VAL A 1 94 ? -1.240 0.215 -7.192 1.00 88.06 94 VAL A CA 1
ATOM 782 C C . VAL A 1 94 ? -2.044 -0.834 -6.453 1.00 88.06 94 VAL A C 1
ATOM 784 O O . VAL A 1 94 ? -1.541 -1.929 -6.207 1.00 88.06 94 VAL A O 1
ATOM 787 N N . ALA A 1 95 ? -3.284 -0.500 -6.114 1.00 88.38 95 ALA A N 1
ATOM 788 C CA . ALA A 1 95 ? -4.253 -1.423 -5.555 1.00 88.38 95 ALA A CA 1
ATOM 789 C C . ALA A 1 95 ? -5.390 -1.634 -6.559 1.00 88.38 95 ALA A C 1
ATOM 791 O O . ALA A 1 95 ? -5.953 -0.678 -7.099 1.00 88.38 95 ALA A O 1
ATOM 792 N N . GLY A 1 96 ? -5.739 -2.892 -6.805 1.00 88.56 96 GLY A N 1
ATOM 793 C CA . GLY A 1 96 ? -6.849 -3.280 -7.661 1.00 88.56 96 GLY A CA 1
ATOM 794 C C . GLY A 1 96 ? -7.668 -4.406 -7.053 1.00 88.56 96 GLY A C 1
ATOM 795 O O . GLY A 1 96 ? -7.152 -5.237 -6.311 1.00 88.56 96 GLY A O 1
ATOM 796 N N . THR A 1 97 ? -8.956 -4.443 -7.360 1.00 89.00 97 THR A N 1
ATOM 797 C CA . THR A 1 97 ? -9.894 -5.435 -6.839 1.00 89.00 97 THR A CA 1
ATOM 798 C C . THR A 1 97 ? -10.316 -6.407 -7.931 1.00 89.00 97 THR A C 1
ATOM 800 O O . THR A 1 97 ? -10.493 -6.056 -9.101 1.00 89.00 97 THR A O 1
ATOM 803 N N . ILE A 1 98 ? -10.466 -7.673 -7.553 1.00 84.38 98 ILE A N 1
ATOM 804 C CA . ILE A 1 98 ? -11.047 -8.710 -8.400 1.00 84.38 98 ILE A CA 1
ATOM 805 C C . ILE A 1 98 ? -11.979 -9.539 -7.532 1.00 84.38 98 ILE A C 1
ATOM 807 O O . ILE A 1 98 ? -11.511 -10.264 -6.660 1.00 84.38 98 ILE A O 1
ATOM 811 N N . LYS A 1 99 ? -13.281 -9.502 -7.835 1.00 82.12 99 LYS A N 1
ATOM 812 C CA . LYS A 1 99 ? -14.307 -10.287 -7.130 1.00 82.12 99 LYS A CA 1
ATOM 813 C C . LYS A 1 99 ? -14.221 -10.083 -5.609 1.00 82.12 99 LYS A C 1
ATOM 815 O O . LYS A 1 99 ? -14.639 -9.047 -5.114 1.00 82.12 99 LYS A O 1
ATOM 820 N N . ASP A 1 100 ? -13.688 -11.072 -4.905 1.00 85.31 100 ASP A N 1
ATOM 821 C CA . ASP A 1 100 ? -13.558 -11.211 -3.462 1.00 85.31 100 ASP A CA 1
ATOM 822 C C . ASP A 1 100 ? -12.105 -11.041 -2.988 1.00 85.31 100 ASP A C 1
ATOM 824 O O . ASP A 1 100 ? -11.747 -11.525 -1.920 1.00 85.31 100 ASP A O 1
ATOM 828 N N . GLN A 1 101 ? -11.238 -10.389 -3.769 1.00 87.62 101 GLN A N 1
ATOM 829 C CA . GLN A 1 101 ? -9.831 -10.180 -3.422 1.00 87.62 101 GLN A CA 1
ATOM 830 C C . GLN A 1 101 ? -9.334 -8.790 -3.820 1.00 87.62 101 GLN A C 1
ATOM 832 O O . GLN A 1 101 ? -9.746 -8.227 -4.839 1.00 87.62 101 GLN A O 1
ATOM 837 N N . VAL A 1 102 ? -8.395 -8.266 -3.035 1.00 88.19 102 VAL A N 1
ATOM 838 C CA . VAL A 1 102 ? -7.591 -7.091 -3.372 1.00 88.19 102 VAL A CA 1
ATOM 839 C C . VAL A 1 102 ? -6.170 -7.521 -3.679 1.00 88.19 102 VAL A C 1
ATOM 841 O O . VAL A 1 102 ? -5.572 -8.310 -2.952 1.00 88.19 102 VAL A O 1
ATOM 844 N N . TYR A 1 103 ? -5.629 -6.948 -4.740 1.00 87.94 103 TYR A N 1
ATOM 845 C CA . TYR A 1 103 ? -4.252 -7.077 -5.171 1.00 87.94 103 TYR A CA 1
ATOM 846 C C . TYR A 1 103 ? -3.579 -5.731 -4.990 1.00 87.94 103 TYR A C 1
ATOM 848 O O . TYR A 1 103 ? -4.053 -4.733 -5.530 1.00 87.94 103 TYR A O 1
ATOM 856 N N . ALA A 1 104 ? -2.475 -5.696 -4.259 1.00 88.12 104 ALA A N 1
ATOM 857 C CA . ALA A 1 104 ? -1.679 -4.494 -4.101 1.00 88.12 104 ALA A CA 1
ATOM 858 C C . ALA A 1 104 ? -0.235 -4.758 -4.494 1.00 88.12 104 ALA A C 1
ATOM 860 O O . ALA A 1 104 ? 0.441 -5.589 -3.894 1.00 88.12 104 ALA A O 1
ATOM 861 N N . ALA A 1 105 ? 0.242 -4.023 -5.491 1.00 87.56 105 ALA A N 1
ATOM 862 C CA . ALA A 1 105 ? 1.626 -4.059 -5.920 1.00 87.56 105 ALA A CA 1
ATOM 863 C C . ALA A 1 105 ? 2.355 -2.820 -5.412 1.00 87.56 105 ALA A C 1
ATOM 865 O O . ALA A 1 105 ? 1.900 -1.704 -5.646 1.00 87.56 105 ALA A O 1
ATOM 866 N N . THR A 1 106 ? 3.508 -3.006 -4.776 1.00 86.62 106 THR A N 1
ATOM 867 C CA . THR A 1 106 ? 4.502 -1.945 -4.570 1.00 86.62 106 THR A CA 1
ATOM 868 C C . THR A 1 106 ? 5.660 -2.169 -5.534 1.00 86.62 106 THR A C 1
ATOM 870 O O . THR A 1 106 ? 6.197 -3.274 -5.612 1.00 86.62 106 THR A O 1
ATOM 873 N N . LEU A 1 107 ? 6.035 -1.132 -6.278 1.00 83.38 107 LEU A N 1
ATOM 874 C CA . LEU A 1 107 ? 7.027 -1.186 -7.349 1.00 83.38 107 LEU A CA 1
ATOM 875 C C . LEU A 1 107 ? 8.334 -0.532 -6.870 1.00 83.38 107 LEU A C 1
ATOM 877 O O . LEU A 1 107 ? 8.415 0.693 -6.799 1.00 83.38 107 LEU A O 1
ATOM 881 N N . TYR A 1 108 ? 9.359 -1.333 -6.558 1.00 77.25 108 TYR A N 1
ATOM 882 C CA . TYR A 1 108 ? 10.669 -0.863 -6.069 1.00 77.25 108 TYR A CA 1
ATOM 883 C C . TYR A 1 108 ? 11.634 -0.498 -7.185 1.00 77.25 108 TYR A C 1
ATOM 885 O O . TYR A 1 108 ? 12.424 0.434 -7.060 1.00 77.25 108 TYR A O 1
ATOM 893 N N . ALA A 1 109 ? 11.581 -1.254 -8.270 1.00 72.25 109 ALA A N 1
ATOM 894 C CA . ALA A 1 109 ? 12.272 -0.957 -9.501 1.00 72.25 109 ALA A CA 1
ATOM 895 C C . ALA A 1 109 ? 11.573 -1.717 -10.633 1.00 72.25 109 ALA A C 1
ATOM 897 O O . ALA A 1 109 ? 10.775 -2.626 -10.404 1.00 72.25 109 ALA A O 1
ATOM 898 N N . PRO A 1 110 ? 11.870 -1.388 -11.888 1.00 68.06 110 PRO A N 1
ATOM 899 C CA . PRO A 1 110 ? 11.450 -2.212 -13.009 1.00 68.06 110 PRO A CA 1
ATOM 900 C C . PRO A 1 110 ? 11.855 -3.693 -12.833 1.00 68.06 110 PRO A C 1
ATOM 902 O O . PRO A 1 110 ? 13.037 -4.031 -12.844 1.00 68.06 110 PRO A O 1
ATOM 905 N N . GLY A 1 111 ? 10.863 -4.576 -12.667 1.00 69.62 111 GLY A N 1
ATOM 906 C CA . GLY A 1 111 ? 11.068 -6.012 -12.416 1.00 69.62 111 GLY A CA 1
ATOM 907 C C . GLY A 1 111 ? 11.340 -6.399 -10.954 1.00 69.62 111 GLY A C 1
ATOM 908 O O . GLY A 1 111 ? 11.513 -7.585 -10.687 1.00 69.62 111 GLY A O 1
ATOM 909 N N . ASP A 1 112 ? 11.360 -5.428 -10.039 1.00 78.06 112 ASP A N 1
ATOM 910 C CA . ASP A 1 112 ? 11.455 -5.622 -8.591 1.00 78.06 112 ASP A CA 1
ATOM 911 C C . ASP A 1 112 ? 10.206 -5.042 -7.916 1.00 78.06 112 ASP A C 1
ATOM 913 O O . ASP A 1 112 ? 9.959 -3.829 -7.920 1.00 78.06 112 ASP A O 1
ATOM 917 N N . HIS A 1 113 ? 9.372 -5.924 -7.381 1.00 83.50 113 HIS A N 1
ATOM 918 C CA . HIS A 1 113 ? 8.064 -5.582 -6.845 1.00 83.50 113 HIS A CA 1
ATOM 919 C C . HIS A 1 113 ? 7.678 -6.538 -5.725 1.00 83.50 113 HIS A C 1
ATOM 921 O O . HIS A 1 113 ? 8.087 -7.697 -5.703 1.00 83.50 113 HIS A O 1
ATOM 927 N N . VAL A 1 114 ? 6.806 -6.062 -4.841 1.00 84.19 114 VAL A N 1
ATOM 928 C CA . VAL A 1 114 ? 6.085 -6.919 -3.897 1.00 84.19 114 VAL A CA 1
ATOM 929 C C . VAL A 1 114 ? 4.606 -6.862 -4.232 1.00 84.19 114 VAL A C 1
ATOM 931 O O . VAL A 1 114 ? 4.056 -5.778 -4.421 1.00 84.19 114 VAL A O 1
ATOM 934 N N . MET A 1 115 ? 3.981 -8.033 -4.328 1.00 84.88 115 MET A N 1
ATOM 935 C CA . MET A 1 115 ? 2.555 -8.184 -4.584 1.00 84.88 115 MET A CA 1
ATOM 936 C C . MET A 1 115 ? 1.899 -8.817 -3.363 1.00 84.88 115 MET A C 1
ATOM 938 O O . MET A 1 115 ? 2.216 -9.947 -3.012 1.00 84.88 115 MET A O 1
ATOM 942 N N . ASN A 1 116 ? 0.947 -8.111 -2.771 1.00 85.06 116 ASN A N 1
ATOM 943 C CA . ASN A 1 116 ? 0.098 -8.622 -1.710 1.00 85.06 116 ASN A CA 1
ATOM 944 C C . ASN A 1 116 ? -1.266 -8.987 -2.293 1.00 85.06 116 ASN A C 1
ATOM 946 O O . ASN A 1 116 ? -1.836 -8.217 -3.069 1.00 85.06 116 ASN A O 1
ATOM 950 N N . VAL A 1 117 ? -1.796 -10.149 -1.910 1.00 86.06 117 VAL A N 1
ATOM 951 C CA . VAL A 1 117 ? -3.169 -10.551 -2.238 1.00 86.06 117 VAL A CA 1
ATOM 952 C C . VAL A 1 117 ? -3.908 -10.799 -0.941 1.00 86.06 117 VAL A C 1
ATOM 954 O O . VAL A 1 117 ? -3.495 -11.633 -0.138 1.00 86.06 117 VAL A O 1
ATOM 957 N N . VAL A 1 118 ? -4.995 -10.066 -0.739 1.00 86.94 118 VAL A N 1
ATOM 958 C CA . VAL A 1 118 ? -5.781 -10.113 0.492 1.00 86.94 118 VAL A CA 1
ATOM 959 C C . VAL A 1 118 ? -7.229 -10.443 0.137 1.00 86.94 118 VAL A C 1
ATOM 961 O O . VAL A 1 118 ? -7.783 -9.810 -0.765 1.00 86.94 118 VAL A O 1
ATOM 964 N N . PRO A 1 119 ? -7.868 -11.417 0.806 1.00 86.56 119 PRO A N 1
ATOM 965 C CA . PRO A 1 119 ? -9.290 -11.666 0.614 1.00 86.56 119 PRO A CA 1
ATOM 966 C C . PRO A 1 119 ? -10.113 -10.469 1.108 1.00 86.56 119 PRO A C 1
ATOM 968 O O . PRO A 1 119 ? -9.890 -9.954 2.203 1.00 86.56 119 PRO A O 1
ATOM 971 N N . LEU A 1 120 ? -11.083 -10.043 0.304 1.00 86.50 120 LEU A N 1
ATOM 972 C CA . LEU A 1 120 ? -12.104 -9.084 0.705 1.00 86.50 120 LEU A CA 1
ATOM 973 C C . LEU A 1 120 ? -13.100 -9.783 1.624 1.00 86.50 120 LEU A C 1
ATOM 975 O O . LEU A 1 120 ? -13.784 -10.726 1.224 1.00 86.50 120 LEU A O 1
ATOM 979 N N . GLY A 1 121 ? -13.173 -9.307 2.861 1.00 82.31 121 GLY A N 1
ATOM 980 C CA . GLY A 1 121 ? -14.228 -9.685 3.792 1.00 82.31 121 GLY A CA 1
ATOM 981 C C . GLY A 1 121 ? -15.432 -8.751 3.697 1.00 82.31 121 GLY A C 1
ATOM 982 O O . GLY A 1 121 ? -15.503 -7.859 2.855 1.00 82.31 121 GLY A O 1
ATOM 983 N N . GLU A 1 122 ? -16.372 -8.920 4.622 1.00 82.25 122 GLU A N 1
ATOM 984 C CA . GLU A 1 122 ? -17.403 -7.911 4.857 1.00 82.25 122 GLU A CA 1
ATOM 985 C C . GLU A 1 122 ? -16.767 -6.720 5.590 1.00 82.25 122 GLU A C 1
ATOM 987 O O . GLU A 1 122 ? -16.294 -6.874 6.718 1.00 82.25 122 GLU A O 1
ATOM 992 N N . GLY A 1 123 ? -16.704 -5.548 4.949 1.00 87.00 123 GLY A N 1
ATOM 993 C CA . GLY A 1 123 ? -16.269 -4.280 5.549 1.00 87.00 123 GLY A CA 1
ATOM 994 C C . GLY A 1 123 ? -14.769 -3.968 5.414 1.00 87.00 123 GLY A C 1
ATOM 995 O O . GLY A 1 123 ? -14.064 -4.618 4.640 1.00 87.00 123 GLY A O 1
ATOM 996 N N . PRO A 1 124 ? -14.242 -3.014 6.211 1.00 91.44 124 PRO A N 1
ATOM 997 C CA . PRO A 1 124 ? -12.879 -2.510 6.068 1.00 91.44 124 PRO A CA 1
ATOM 998 C C . PRO A 1 124 ? -11.815 -3.604 6.038 1.00 91.44 124 PRO A C 1
ATOM 1000 O O . PRO A 1 124 ? -11.699 -4.373 6.994 1.00 91.44 124 PRO A O 1
ATOM 1003 N N . THR A 1 125 ? -11.052 -3.667 4.950 1.00 91.19 125 THR A N 1
ATOM 1004 C CA . THR A 1 125 ? -10.046 -4.707 4.708 1.00 91.19 125 THR A CA 1
ATOM 1005 C C . THR A 1 125 ? -8.644 -4.089 4.699 1.00 91.19 125 THR A C 1
ATOM 1007 O O . THR A 1 125 ? -8.405 -3.192 3.886 1.00 91.19 125 THR A O 1
ATOM 1010 N N . PRO A 1 126 ? -7.718 -4.542 5.571 1.00 90.88 126 PRO A N 1
ATOM 1011 C CA . PRO A 1 126 ? -6.339 -4.064 5.598 1.00 90.88 126 PRO A CA 1
ATOM 1012 C C . PRO A 1 126 ? -5.514 -4.656 4.453 1.00 90.88 126 PRO A C 1
ATOM 1014 O O . PRO A 1 126 ? -5.489 -5.865 4.240 1.00 90.88 126 PRO A O 1
ATOM 1017 N N . ILE A 1 127 ? -4.780 -3.802 3.755 1.00 88.88 127 ILE A N 1
ATOM 1018 C CA . ILE A 1 127 ? -3.937 -4.136 2.613 1.00 88.88 127 ILE A CA 1
ATOM 1019 C C . ILE A 1 127 ? -2.528 -3.605 2.909 1.00 88.88 127 ILE A C 1
ATOM 1021 O O . ILE A 1 127 ? -2.325 -2.387 2.934 1.00 88.88 127 ILE A O 1
ATOM 1025 N N . PRO A 1 128 ? -1.539 -4.478 3.149 1.00 86.75 128 PRO A N 1
ATOM 1026 C CA . PRO A 1 128 ? -0.168 -4.047 3.384 1.00 86.75 128 PRO A CA 1
ATOM 1027 C C . PRO A 1 128 ? 0.436 -3.381 2.150 1.00 86.75 128 PRO A C 1
ATOM 1029 O O . PRO A 1 128 ? 0.429 -3.947 1.055 1.00 86.75 128 PRO A O 1
ATOM 1032 N N . ILE A 1 129 ? 1.017 -2.197 2.338 1.00 84.88 129 ILE A N 1
ATOM 1033 C CA . ILE A 1 129 ? 1.742 -1.449 1.310 1.00 84.88 129 ILE A CA 1
ATOM 1034 C C . ILE A 1 129 ? 3.195 -1.272 1.743 1.00 84.88 129 ILE A C 1
ATOM 1036 O O . ILE A 1 129 ? 3.506 -0.970 2.896 1.00 84.88 129 ILE A O 1
ATOM 1040 N N . ASN A 1 130 ? 4.092 -1.503 0.794 1.00 79.31 130 ASN A N 1
ATOM 1041 C CA . ASN A 1 130 ? 5.528 -1.646 1.010 1.00 79.31 130 ASN A CA 1
ATOM 1042 C C . ASN A 1 130 ? 6.324 -0.383 0.652 1.00 79.31 130 ASN A C 1
ATOM 1044 O O . ASN A 1 130 ? 7.556 -0.385 0.629 1.00 79.31 130 ASN A O 1
ATOM 1048 N N . SER A 1 131 ? 5.614 0.699 0.336 1.00 79.62 131 SER A N 1
ATOM 1049 C CA . SER A 1 131 ? 6.229 1.982 0.030 1.00 79.62 131 SER A CA 1
ATOM 1050 C C . SER A 1 131 ? 6.732 2.652 1.294 1.00 79.62 131 SER A C 1
ATOM 1052 O O . SER A 1 131 ? 6.105 2.564 2.343 1.00 79.62 131 SER A O 1
ATOM 1054 N N . VAL A 1 132 ? 7.811 3.413 1.167 1.00 80.12 132 VAL A N 1
ATOM 1055 C CA . VAL A 1 132 ? 8.167 4.462 2.112 1.00 80.12 132 VAL A CA 1
ATOM 1056 C C . VAL A 1 132 ? 7.298 5.678 1.816 1.00 80.12 132 VAL A C 1
ATOM 1058 O O . VAL A 1 132 ? 7.225 6.148 0.679 1.00 80.12 132 VAL A O 1
ATOM 1061 N N . ILE A 1 133 ? 6.612 6.163 2.843 1.00 80.31 133 ILE A N 1
ATOM 1062 C CA . ILE A 1 133 ? 5.756 7.343 2.791 1.00 80.31 133 ILE A CA 1
ATOM 1063 C C . ILE A 1 133 ? 6.282 8.326 3.823 1.00 80.31 133 ILE A C 1
ATOM 1065 O O . ILE A 1 133 ? 6.426 7.991 5.000 1.00 80.31 133 ILE A O 1
ATOM 1069 N N . ALA A 1 134 ? 6.595 9.532 3.370 1.00 79.44 134 ALA A N 1
ATOM 1070 C CA . ALA A 1 134 ? 6.974 10.640 4.221 1.00 79.44 134 ALA A CA 1
ATOM 1071 C C . ALA A 1 134 ? 5.844 11.659 4.309 1.00 79.44 134 ALA A C 1
ATOM 1073 O O . ALA A 1 134 ? 5.131 11.886 3.340 1.0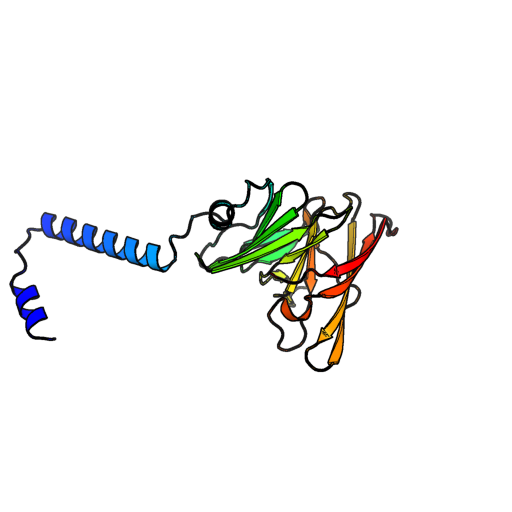0 79.44 134 ALA A O 1
ATOM 1074 N N . TRP A 1 135 ? 5.684 12.297 5.458 1.00 78.19 135 TRP A N 1
ATOM 1075 C CA . TRP A 1 135 ? 4.743 13.396 5.627 1.00 78.19 135 TRP A CA 1
ATOM 1076 C C . TRP A 1 135 ? 5.253 14.379 6.667 1.00 78.19 135 TRP A C 1
ATOM 1078 O O . TRP A 1 135 ? 6.125 14.073 7.485 1.00 78.19 135 TRP A O 1
ATOM 1088 N N . VAL A 1 136 ? 4.723 15.594 6.613 1.00 72.69 136 VAL A N 1
ATOM 1089 C CA . VAL A 1 136 ? 5.118 16.686 7.501 1.00 72.69 136 VAL A CA 1
ATOM 1090 C C . VAL A 1 136 ? 3.891 17.090 8.317 1.00 72.69 136 VAL A C 1
ATOM 1092 O O . VAL A 1 136 ? 3.143 17.959 7.877 1.00 72.69 136 VAL A O 1
ATOM 1095 N N . PRO A 1 137 ? 3.643 16.455 9.481 1.00 66.75 137 PRO A N 1
ATOM 1096 C CA . PRO A 1 137 ? 2.507 16.817 10.329 1.00 66.75 137 PRO A CA 1
ATOM 1097 C C . PRO A 1 137 ? 2.666 18.219 10.931 1.00 66.75 137 PRO A C 1
ATOM 1099 O O . PRO A 1 137 ? 1.683 18.900 11.197 1.00 66.75 137 PRO A O 1
ATOM 1102 N N . GLU A 1 138 ? 3.908 18.674 11.127 1.00 68.06 138 GLU A N 1
ATOM 1103 C CA . GLU A 1 138 ? 4.231 20.009 11.627 1.00 68.06 138 GLU A CA 1
ATOM 1104 C C . GLU A 1 138 ? 5.436 20.581 10.866 1.00 68.06 138 GLU A C 1
ATOM 1106 O O . GLU A 1 138 ? 6.369 19.831 10.556 1.00 68.06 138 GLU A O 1
ATOM 1111 N N . PRO A 1 139 ? 5.493 21.904 10.616 1.00 68.56 139 PRO A N 1
ATOM 1112 C CA . PRO A 1 139 ? 6.652 22.532 9.988 1.00 68.56 139 PRO A CA 1
ATOM 1113 C C . PRO A 1 139 ? 7.964 22.164 10.698 1.00 68.56 139 PRO A C 1
ATOM 1115 O O . PRO A 1 139 ? 8.120 22.370 11.900 1.00 68.56 139 PRO A O 1
ATOM 1118 N N . GLY A 1 140 ? 8.923 21.617 9.948 1.00 69.56 140 GLY A N 1
ATOM 1119 C CA . GLY A 1 140 ? 10.231 21.204 10.473 1.00 69.56 140 GLY A CA 1
ATOM 1120 C C . GLY A 1 140 ? 10.281 19.802 11.094 1.00 69.56 140 GLY A C 1
ATOM 1121 O O . GLY A 1 140 ? 11.368 19.358 11.461 1.00 69.56 140 GLY A O 1
ATOM 1122 N N . LYS A 1 141 ? 9.156 19.080 11.178 1.00 71.62 141 LYS A N 1
ATOM 1123 C CA . LYS A 1 141 ? 9.119 17.667 11.578 1.00 71.62 141 LYS A CA 1
ATOM 1124 C C . LYS A 1 141 ? 8.683 16.804 10.404 1.00 71.62 141 LYS A C 1
ATOM 1126 O O . LYS A 1 141 ? 7.508 16.762 10.066 1.00 71.62 141 LYS A O 1
ATOM 1131 N N . THR A 1 142 ? 9.625 16.082 9.810 1.00 72.94 142 THR A N 1
ATOM 1132 C CA . THR A 1 142 ? 9.325 15.077 8.786 1.00 72.94 142 THR A CA 1
ATOM 1133 C C . THR A 1 142 ? 9.234 13.706 9.429 1.00 72.94 142 THR A C 1
ATOM 1135 O O . THR A 1 142 ? 10.148 13.273 10.130 1.00 72.94 142 THR A O 1
ATOM 1138 N N . TRP A 1 143 ? 8.125 13.028 9.178 1.00 75.00 143 TRP A N 1
ATOM 1139 C CA . TRP A 1 143 ? 7.912 11.640 9.543 1.00 75.00 143 TRP A CA 1
ATOM 1140 C C . TRP A 1 143 ? 8.043 10.791 8.294 1.00 75.00 143 TRP A C 1
ATOM 1142 O O . TRP A 1 143 ? 7.629 11.208 7.219 1.00 75.00 143 TRP A O 1
ATOM 1152 N N . MET A 1 144 ? 8.656 9.622 8.430 1.00 76.19 144 MET A N 1
ATOM 1153 C CA . MET A 1 144 ? 8.782 8.645 7.356 1.00 76.19 144 MET A CA 1
ATOM 1154 C C . MET A 1 144 ? 8.399 7.284 7.910 1.00 76.19 144 MET A C 1
ATOM 1156 O O . MET A 1 144 ? 8.860 6.901 8.987 1.00 76.19 144 MET A O 1
ATOM 1160 N N . SER A 1 145 ? 7.581 6.554 7.166 1.00 76.31 145 SER A N 1
ATOM 1161 C CA . SER A 1 145 ? 7.224 5.178 7.475 1.00 76.31 145 SER A CA 1
ATOM 1162 C C . SER A 1 145 ? 7.413 4.301 6.247 1.00 76.31 145 SER A C 1
ATOM 1164 O O . SER A 1 145 ? 6.882 4.605 5.183 1.00 76.31 145 SER A O 1
ATOM 1166 N N . GLY A 1 146 ? 8.146 3.200 6.407 1.00 73.75 146 GLY A N 1
ATOM 1167 C CA . GLY A 1 146 ? 8.153 2.079 5.459 1.00 73.75 146 GLY A CA 1
ATOM 1168 C C . GLY A 1 146 ? 7.091 1.020 5.772 1.00 73.75 146 GLY A C 1
ATOM 1169 O O . GLY A 1 146 ? 7.101 -0.053 5.182 1.00 73.75 146 GLY A O 1
ATOM 1170 N N . CYS A 1 147 ? 6.210 1.275 6.739 1.00 78.00 147 CYS A N 1
ATOM 1171 C CA . CYS A 1 147 ? 5.245 0.311 7.253 1.00 78.00 147 CYS A CA 1
ATOM 1172 C C . CYS A 1 147 ? 3.843 0.901 7.147 1.00 78.00 147 CYS A C 1
ATOM 1174 O O . CYS A 1 147 ? 3.356 1.533 8.082 1.00 78.00 147 CYS A O 1
ATOM 1176 N N . ASN A 1 148 ? 3.211 0.697 5.994 1.00 85.62 148 ASN A N 1
ATOM 1177 C CA . ASN A 1 148 ? 1.956 1.349 5.656 1.00 85.62 148 ASN A CA 1
ATOM 1178 C C . ASN A 1 148 ? 0.843 0.322 5.436 1.00 85.62 148 ASN A C 1
ATOM 1180 O O . ASN A 1 148 ? 1.051 -0.708 4.793 1.00 85.62 148 ASN A O 1
ATOM 1184 N N . LEU A 1 149 ? -0.343 0.615 5.964 1.00 89.19 149 LEU A N 1
ATOM 1185 C CA . LEU A 1 149 ? -1.552 -0.183 5.784 1.00 89.19 149 LEU A CA 1
ATOM 1186 C C . LEU A 1 149 ? -2.607 0.658 5.083 1.00 89.19 149 LEU A C 1
ATOM 1188 O O . LEU A 1 149 ? -2.972 1.734 5.551 1.00 89.19 149 LEU A O 1
ATOM 1192 N N . LEU A 1 150 ? -3.113 0.147 3.971 1.00 90.69 150 LEU A N 1
ATOM 1193 C CA . LEU A 1 150 ? -4.226 0.732 3.249 1.00 90.69 150 LEU A CA 1
ATOM 1194 C C . LEU A 1 150 ? -5.500 -0.013 3.644 1.00 90.69 150 LEU A C 1
ATOM 1196 O O . LEU A 1 150 ? -5.575 -1.224 3.487 1.00 90.69 150 LEU A O 1
ATOM 1200 N N . PHE A 1 151 ? -6.501 0.679 4.164 1.00 92.56 151 PHE A N 1
ATOM 1201 C CA . PHE A 1 151 ? -7.807 0.096 4.436 1.00 92.56 151 PHE A CA 1
ATOM 1202 C C . PHE A 1 151 ? -8.773 0.453 3.316 1.00 92.56 151 PHE A C 1
ATOM 1204 O O . PHE A 1 151 ? -9.017 1.630 3.055 1.00 92.56 151 PHE A O 1
ATOM 1211 N N . TYR A 1 152 ? -9.328 -0.573 2.678 1.00 92.00 152 TYR A N 1
ATOM 1212 C CA . TYR A 1 152 ? -10.358 -0.449 1.647 1.00 92.00 152 TYR A CA 1
ATOM 1213 C C . TYR A 1 152 ? -11.741 -0.800 2.209 1.00 92.00 152 TYR A C 1
ATOM 1215 O O . TYR A 1 152 ? -11.823 -1.570 3.160 1.00 92.00 152 TYR A O 1
ATOM 1223 N N . GLN A 1 153 ? -12.817 -0.277 1.611 1.00 91.56 153 GLN A N 1
ATOM 1224 C CA . GLN A 1 153 ? -14.212 -0.387 2.087 1.00 91.56 153 GLN A CA 1
ATOM 1225 C C . GLN A 1 153 ? -14.487 0.340 3.412 1.00 91.56 153 GLN A C 1
ATOM 1227 O O . GLN A 1 153 ? -15.288 -0.109 4.234 1.00 91.56 153 GLN A O 1
ATOM 1232 N N . ILE A 1 154 ? -13.828 1.479 3.626 1.00 91.94 154 ILE A N 1
ATOM 1233 C CA . ILE A 1 154 ? -14.147 2.376 4.743 1.00 91.94 154 ILE A CA 1
ATOM 1234 C C . ILE A 1 154 ? -15.507 3.063 4.492 1.00 91.94 154 ILE A C 1
ATOM 1236 O O . ILE A 1 154 ? -15.764 3.498 3.369 1.00 91.94 154 ILE A O 1
ATOM 1240 N N . PRO A 1 155 ? -16.404 3.185 5.489 1.00 91.12 155 PRO A N 1
ATOM 1241 C CA . PRO A 1 155 ? -17.660 3.915 5.322 1.00 91.12 155 PRO A CA 1
ATOM 1242 C C . PRO A 1 155 ? -17.421 5.364 4.876 1.00 91.12 155 PRO A C 1
ATOM 1244 O O . PRO A 1 155 ? -16.597 6.060 5.470 1.00 91.12 155 PRO A O 1
ATOM 1247 N N . GLY A 1 156 ? -18.156 5.835 3.864 1.00 88.12 156 GLY A N 1
ATOM 1248 C CA . GLY A 1 156 ? -17.971 7.177 3.286 1.00 88.12 156 GLY A CA 1
ATOM 1249 C C . GLY A 1 156 ? -18.234 8.338 4.257 1.00 88.12 156 GLY A C 1
ATOM 1250 O O . GLY A 1 156 ? -17.706 9.428 4.063 1.00 88.12 156 GLY A O 1
ATOM 1251 N N . GLU A 1 157 ? -18.992 8.092 5.328 1.00 90.00 157 GLU A N 1
ATOM 1252 C CA . GLU A 1 157 ? -19.273 9.050 6.412 1.00 90.00 157 GLU A CA 1
ATOM 1253 C C . GLU A 1 157 ? -18.094 9.221 7.392 1.00 90.00 157 GLU A C 1
ATOM 1255 O O . GLU A 1 157 ? -18.133 10.081 8.269 1.00 90.00 157 GLU A O 1
ATOM 1260 N N . THR A 1 158 ? -17.036 8.414 7.251 1.00 91.06 158 THR A N 1
ATOM 1261 C CA . THR A 1 158 ? -15.858 8.468 8.124 1.00 91.06 158 THR A CA 1
ATOM 1262 C C . THR A 1 158 ? -15.087 9.766 7.906 1.00 91.06 158 THR A C 1
ATOM 1264 O O . THR A 1 158 ? -14.683 10.085 6.787 1.00 91.06 158 THR A O 1
ATOM 1267 N N . THR A 1 159 ? -14.814 10.481 8.992 1.00 89.56 159 THR A N 1
ATOM 1268 C CA . THR A 1 159 ? -14.001 11.707 9.011 1.00 89.56 159 THR A CA 1
ATOM 1269 C C . THR A 1 159 ? -12.709 11.537 9.798 1.00 89.56 159 THR A C 1
ATOM 1271 O O . THR A 1 159 ? -11.760 12.291 9.581 1.00 89.56 159 THR A O 1
ATOM 1274 N N . ARG A 1 160 ? -12.637 10.527 10.673 1.00 90.38 160 ARG A N 1
ATOM 1275 C CA . ARG A 1 160 ? -11.446 10.198 11.457 1.00 90.38 160 ARG A CA 1
ATOM 1276 C C . ARG A 1 160 ? -11.333 8.691 11.648 1.00 90.38 160 ARG A C 1
ATOM 1278 O O . ARG A 1 160 ? -12.317 8.023 11.949 1.00 90.38 160 ARG A O 1
ATOM 1285 N N . GLY A 1 161 ? -10.124 8.164 11.496 1.00 91.19 161 GLY A N 1
ATOM 1286 C CA . GLY A 1 161 ? -9.810 6.760 11.732 1.00 91.19 161 GLY A CA 1
ATOM 1287 C C . GLY A 1 161 ? -8.645 6.631 12.699 1.00 91.19 161 GLY A C 1
ATOM 1288 O O . GLY A 1 161 ? -7.664 7.360 12.577 1.00 91.19 161 GLY A O 1
ATOM 1289 N N . GLU A 1 162 ? -8.743 5.699 13.636 1.00 93.50 162 GLU A N 1
ATOM 1290 C CA . GLU A 1 162 ? -7.667 5.311 14.540 1.00 93.50 162 GLU A CA 1
ATOM 1291 C C . GLU A 1 162 ? -7.353 3.828 14.359 1.00 93.50 162 GLU A C 1
ATOM 1293 O O . GLU A 1 162 ? -8.260 3.001 14.227 1.00 93.50 162 GLU A O 1
ATOM 1298 N N . LEU A 1 163 ? -6.066 3.495 14.382 1.00 92.50 163 LEU A N 1
ATOM 1299 C CA . LEU A 1 163 ? -5.591 2.122 14.304 1.00 92.50 163 LEU A CA 1
ATOM 1300 C C . LEU A 1 163 ? -4.665 1.794 15.474 1.00 92.50 163 LEU A C 1
ATOM 1302 O O . LEU A 1 163 ? -3.594 2.393 15.634 1.00 92.50 163 LEU A O 1
ATOM 1306 N N . ASP A 1 164 ? -5.055 0.771 16.224 1.00 91.00 164 ASP A N 1
ATOM 1307 C CA . ASP A 1 164 ? -4.208 0.090 17.190 1.00 91.00 164 ASP A CA 1
ATOM 1308 C C . ASP A 1 164 ? -3.641 -1.177 16.550 1.00 91.00 164 ASP A C 1
ATOM 1310 O O . ASP A 1 164 ? -4.370 -1.921 15.893 1.00 91.00 164 ASP A O 1
ATOM 1314 N N . VAL A 1 165 ? -2.352 -1.443 16.754 1.00 87.69 165 VAL A N 1
ATOM 1315 C CA . VAL A 1 165 ? -1.682 -2.674 16.317 1.00 87.69 165 VAL A CA 1
ATOM 1316 C C . VAL A 1 165 ? -0.849 -3.222 17.462 1.00 87.69 165 VAL A C 1
ATOM 1318 O O . VAL A 1 165 ? -0.078 -2.490 18.085 1.00 87.69 165 VAL A O 1
ATOM 1321 N N . ASP A 1 166 ? -0.982 -4.518 17.716 1.00 87.44 166 ASP A N 1
ATOM 1322 C CA . ASP A 1 166 ? -0.282 -5.237 18.772 1.00 87.44 166 ASP A CA 1
ATOM 1323 C C . ASP A 1 166 ? 0.317 -6.533 18.224 1.00 87.44 166 ASP A C 1
ATOM 1325 O O . ASP A 1 166 ? -0.369 -7.367 17.629 1.00 87.44 166 ASP A O 1
ATOM 1329 N N . THR A 1 167 ? 1.623 -6.688 18.412 1.00 84.81 167 THR A N 1
ATOM 1330 C CA . THR A 1 167 ? 2.405 -7.813 17.899 1.00 84.81 167 THR A CA 1
ATOM 1331 C C . THR A 1 167 ? 3.468 -8.246 18.899 1.00 84.81 167 THR A C 1
ATOM 1333 O O . THR A 1 167 ? 3.801 -7.536 19.851 1.00 84.81 167 THR A O 1
ATOM 1336 N N . VAL A 1 168 ? 4.031 -9.428 18.675 1.00 79.88 168 VAL A N 1
ATOM 1337 C CA . VAL A 1 168 ? 5.170 -9.950 19.428 1.00 79.88 168 VAL A CA 1
ATOM 1338 C C . VAL A 1 168 ? 6.339 -10.101 18.464 1.00 79.88 168 VAL A C 1
ATOM 1340 O O . VAL A 1 168 ? 6.282 -10.880 17.518 1.00 79.88 168 VAL A O 1
ATOM 1343 N N . LEU A 1 169 ? 7.404 -9.341 18.706 1.00 76.44 169 LEU A N 1
ATOM 1344 C CA . LEU A 1 169 ? 8.603 -9.338 17.878 1.00 76.44 169 LEU A CA 1
ATOM 1345 C C . LEU A 1 169 ? 9.396 -10.643 18.035 1.00 76.44 169 LEU A C 1
ATOM 1347 O O . LEU A 1 169 ? 9.300 -11.354 19.042 1.00 76.44 169 LEU A O 1
ATOM 1351 N N . LEU A 1 170 ? 10.254 -10.917 17.049 1.00 65.44 170 LEU A N 1
ATOM 1352 C CA . LEU A 1 170 ? 11.273 -11.965 17.122 1.00 65.44 170 LEU A CA 1
ATOM 1353 C C . LEU A 1 170 ? 12.176 -11.717 18.343 1.00 65.44 170 LEU A C 1
ATOM 1355 O O . LEU A 1 170 ? 13.001 -10.811 18.342 1.00 65.44 170 LEU A O 1
ATOM 1359 N N . GLY A 1 171 ? 11.987 -12.514 19.396 1.00 70.62 171 GLY A N 1
ATOM 1360 C CA . GLY A 1 171 ? 12.605 -12.301 20.713 1.00 70.62 171 GLY A CA 1
ATOM 1361 C C . GLY A 1 171 ? 11.612 -12.321 21.879 1.00 70.62 171 GLY A C 1
ATOM 1362 O O . GLY A 1 171 ? 12.032 -12.364 23.030 1.00 70.62 171 GLY A O 1
ATOM 1363 N N . GLY A 1 172 ? 10.304 -12.347 21.595 1.00 73.31 172 GLY A N 1
ATOM 1364 C CA . GLY A 1 172 ? 9.246 -12.399 22.610 1.00 73.31 172 GLY A CA 1
ATOM 1365 C C . GLY A 1 172 ? 8.879 -11.033 23.193 1.00 73.31 172 GLY A C 1
ATOM 1366 O O . GLY A 1 172 ? 8.042 -10.955 24.091 1.00 73.31 172 GLY A O 1
ATOM 1367 N N . GLU A 1 173 ? 9.483 -9.955 22.691 1.00 78.62 173 GLU A N 1
ATOM 1368 C CA . GLU A 1 173 ? 9.150 -8.592 23.092 1.00 78.62 173 GLU A CA 1
ATOM 1369 C C . GLU A 1 173 ? 7.810 -8.177 22.486 1.00 78.62 173 GLU A C 1
ATOM 1371 O O . GLU A 1 173 ? 7.613 -8.233 21.273 1.00 78.62 173 GLU A O 1
ATOM 1376 N N . ARG A 1 174 ? 6.874 -7.742 23.333 1.00 78.81 174 ARG A N 1
ATOM 1377 C CA . ARG A 1 174 ? 5.593 -7.211 22.869 1.00 78.81 174 ARG A CA 1
ATOM 1378 C C . ARG A 1 174 ? 5.780 -5.791 22.353 1.00 78.81 174 ARG A C 1
ATOM 1380 O O . ARG A 1 174 ? 6.331 -4.938 23.049 1.00 78.81 174 ARG A O 1
ATOM 1387 N N . PHE A 1 175 ? 5.261 -5.531 21.165 1.00 76.38 175 PHE A N 1
ATOM 1388 C CA . PHE A 1 175 ? 5.262 -4.225 20.541 1.00 76.38 175 PHE A CA 1
ATOM 1389 C C . PHE A 1 175 ? 3.830 -3.819 20.215 1.00 76.38 175 PHE A C 1
ATOM 1391 O O . PHE A 1 175 ? 3.176 -4.434 19.379 1.00 76.38 175 PHE A O 1
ATOM 1398 N N . ALA A 1 176 ? 3.371 -2.751 20.863 1.00 75.12 176 ALA A N 1
ATOM 1399 C CA . ALA A 1 176 ? 2.054 -2.187 20.628 1.00 75.12 176 ALA A CA 1
ATOM 1400 C C . ALA A 1 176 ? 2.150 -0.714 20.215 1.00 75.12 176 ALA A C 1
ATOM 1402 O O . ALA A 1 176 ? 2.986 0.061 20.710 1.00 75.12 176 ALA A O 1
ATOM 1403 N N . ARG A 1 177 ? 1.273 -0.324 19.297 1.00 77.38 177 ARG A N 1
ATOM 1404 C CA . ARG A 1 177 ? 1.034 1.052 18.869 1.00 77.38 177 ARG A CA 1
ATOM 1405 C C . ARG A 1 177 ? -0.455 1.310 18.971 1.00 77.38 177 ARG A C 1
ATOM 1407 O O . ARG A 1 177 ? -1.240 0.518 18.472 1.00 77.38 177 ARG A O 1
ATOM 1414 N N . TYR A 1 178 ? -0.807 2.409 19.619 1.00 70.19 178 TYR A N 1
ATOM 1415 C CA . TYR A 1 178 ? -2.190 2.787 19.862 1.00 70.19 178 TYR A CA 1
ATOM 1416 C C . TYR A 1 178 ? -2.473 4.148 19.228 1.00 70.19 178 TYR A C 1
ATOM 1418 O O . TYR A 1 178 ? -1.575 4.994 19.179 1.00 70.19 178 TYR A O 1
ATOM 1426 N N . ALA A 1 179 ? -3.710 4.342 18.784 1.00 73.12 179 ALA A N 1
ATOM 1427 C CA . ALA A 1 179 ? -4.281 5.575 18.266 1.00 73.12 179 ALA A CA 1
ATOM 1428 C C . ALA A 1 179 ? -3.481 6.189 17.107 1.00 73.12 179 ALA A C 1
ATOM 1430 O O . ALA A 1 179 ? -3.208 7.389 17.084 1.00 73.12 179 ALA A O 1
ATOM 1431 N N . GLN A 1 180 ? -3.076 5.365 16.136 1.00 79.62 180 GLN A N 1
ATOM 1432 C CA . GLN A 1 180 ? -2.466 5.882 14.912 1.00 79.62 180 GLN A CA 1
ATOM 1433 C C . GLN A 1 180 ? -3.556 6.489 14.036 1.00 79.62 180 GLN A C 1
ATOM 1435 O O . GLN A 1 180 ? -4.456 5.775 13.596 1.00 79.62 180 GLN A O 1
ATOM 1440 N N . GLU A 1 181 ? -3.482 7.797 13.801 1.00 86.62 181 GLU A N 1
ATOM 1441 C CA . GLU A 1 181 ? -4.465 8.488 12.971 1.00 86.62 181 GLU A CA 1
ATOM 1442 C C . GLU A 1 181 ? -4.286 8.124 11.495 1.00 86.62 181 GLU A C 1
ATOM 1444 O O . GLU A 1 181 ? -3.177 8.122 10.953 1.00 86.62 181 GLU A O 1
ATOM 1449 N N . GLY A 1 182 ? -5.403 7.777 10.864 1.00 86.19 182 GLY A N 1
ATOM 1450 C CA . GLY A 1 182 ? -5.477 7.459 9.449 1.00 86.19 182 GLY A CA 1
ATOM 1451 C C . GLY A 1 182 ? -5.624 8.706 8.589 1.00 86.19 182 GLY A C 1
ATOM 1452 O O . GLY A 1 182 ? -6.197 9.711 9.001 1.00 86.19 182 GLY A O 1
ATOM 1453 N N . ILE A 1 183 ? -5.142 8.601 7.359 1.00 87.62 183 ILE A N 1
ATOM 1454 C CA . ILE A 1 183 ? -5.152 9.659 6.359 1.00 87.62 183 ILE A CA 1
ATOM 1455 C C . ILE A 1 183 ? -6.099 9.242 5.232 1.00 87.62 183 ILE A C 1
ATOM 1457 O O . ILE A 1 183 ? -5.923 8.189 4.617 1.00 87.62 183 ILE A O 1
ATOM 1461 N N . CYS A 1 184 ? -7.121 10.053 4.966 1.00 87.81 184 CYS A N 1
ATOM 1462 C CA . CYS A 1 184 ? -8.120 9.775 3.936 1.00 87.81 184 CYS A CA 1
ATOM 1463 C C . CYS A 1 184 ? -7.557 10.092 2.544 1.00 87.81 184 CYS A C 1
ATOM 1465 O O . CYS A 1 184 ? -7.438 11.260 2.165 1.00 87.81 184 CYS A O 1
ATOM 1467 N N . LEU A 1 185 ? -7.216 9.051 1.780 1.00 84.56 185 LEU A N 1
ATOM 1468 C CA . LEU A 1 185 ? -6.704 9.213 0.419 1.00 84.56 185 LEU A CA 1
ATOM 1469 C C . LEU A 1 185 ? -7.852 9.450 -0.562 1.00 84.56 185 LEU A C 1
ATOM 1471 O O . LEU A 1 185 ? -7.853 10.442 -1.286 1.00 84.56 185 LEU A O 1
ATOM 1475 N N . GLU A 1 186 ? -8.848 8.565 -0.540 1.00 84.00 186 GLU A N 1
ATOM 1476 C CA . GLU A 1 186 ? -10.040 8.621 -1.386 1.00 84.00 186 GLU A CA 1
ATOM 1477 C C . GLU A 1 186 ? -11.265 8.089 -0.628 1.00 84.00 186 GLU A C 1
ATOM 1479 O O . GLU A 1 186 ? -11.167 7.571 0.488 1.00 84.00 186 GLU A O 1
ATOM 1484 N N . GLU A 1 187 ? -12.452 8.229 -1.217 1.00 84.44 187 GLU A N 1
ATOM 1485 C CA . GLU A 1 187 ? -13.668 7.671 -0.630 1.00 84.44 187 GLU A CA 1
ATOM 1486 C C . GLU A 1 187 ? -13.538 6.151 -0.461 1.00 84.44 187 GLU A C 1
ATOM 1488 O O . GLU A 1 187 ? -13.245 5.416 -1.401 1.00 84.44 187 GLU A O 1
ATOM 1493 N N . GLY A 1 188 ? -13.722 5.680 0.772 1.00 88.31 188 GLY A N 1
ATOM 1494 C CA . GLY A 1 188 ? -13.563 4.272 1.114 1.00 88.31 188 GLY A CA 1
ATOM 1495 C C . GLY A 1 188 ? -12.124 3.769 1.208 1.00 88.31 188 GLY A C 1
ATOM 1496 O O . GLY A 1 188 ? -11.946 2.570 1.438 1.00 88.31 188 GLY A O 1
ATOM 1497 N N . LEU A 1 189 ? -11.122 4.650 1.092 1.00 90.50 189 LEU A N 1
ATOM 1498 C CA . LEU A 1 189 ? -9.709 4.287 1.106 1.00 90.50 189 LEU A CA 1
ATOM 1499 C C . LEU A 1 189 ? -8.877 5.155 2.058 1.00 90.50 189 LEU A C 1
ATOM 1501 O O . LEU A 1 189 ? -8.700 6.358 1.855 1.00 90.50 189 LEU A O 1
ATOM 1505 N N . TRP A 1 190 ? -8.330 4.521 3.091 1.00 92.25 190 TRP A N 1
ATOM 1506 C CA . TRP A 1 190 ? -7.600 5.198 4.163 1.00 92.25 190 TRP A CA 1
ATOM 1507 C C . TRP A 1 190 ? -6.211 4.609 4.357 1.00 92.25 190 TRP A C 1
ATOM 1509 O O . TRP A 1 190 ? -6.036 3.395 4.324 1.00 92.25 190 TRP A O 1
ATOM 1519 N N . LEU A 1 191 ? -5.224 5.466 4.588 1.00 90.12 191 LEU A N 1
ATOM 1520 C CA . LEU A 1 191 ? -3.834 5.094 4.809 1.00 90.12 191 LEU A CA 1
ATOM 1521 C C . LEU A 1 191 ? -3.462 5.249 6.281 1.00 90.12 191 LEU A C 1
ATOM 1523 O O . LEU A 1 191 ? -3.628 6.320 6.855 1.00 90.12 191 LEU A O 1
ATOM 1527 N N . PHE A 1 192 ? -2.879 4.210 6.865 1.00 89.19 192 PHE A N 1
ATOM 1528 C CA . PHE A 1 192 ? -2.318 4.230 8.209 1.00 89.19 192 PHE A CA 1
ATOM 1529 C C . PHE A 1 192 ? -0.819 3.966 8.130 1.00 89.19 192 PHE A C 1
ATOM 1531 O O . PHE A 1 192 ? -0.377 2.863 7.797 1.00 89.19 192 PHE A O 1
ATOM 1538 N N . SER A 1 193 ? -0.040 4.999 8.437 1.00 82.94 193 SER A N 1
ATOM 1539 C CA . SER A 1 193 ? 1.418 4.955 8.385 1.00 82.94 193 SER A CA 1
ATOM 1540 C C . SER A 1 193 ? 1.984 4.686 9.771 1.00 82.94 193 SER A C 1
ATOM 1542 O O . SER A 1 193 ? 1.872 5.517 10.673 1.00 82.94 193 SER A O 1
ATOM 1544 N N . MET A 1 194 ? 2.618 3.530 9.953 1.00 79.25 194 MET A N 1
ATOM 1545 C CA . MET A 1 194 ? 3.044 3.075 11.272 1.00 79.25 194 MET A CA 1
ATOM 1546 C C . MET A 1 194 ? 4.512 3.350 11.539 1.00 79.25 194 MET A C 1
ATOM 1548 O O . MET A 1 194 ? 5.368 3.124 10.684 1.00 79.25 194 MET A O 1
ATOM 1552 N N . LYS A 1 195 ? 4.845 3.774 12.759 1.00 75.12 195 LYS A N 1
ATOM 1553 C CA . LYS A 1 195 ? 6.250 3.842 13.172 1.00 75.12 195 LYS A CA 1
ATOM 1554 C C . LYS A 1 195 ? 6.730 2.448 13.566 1.00 75.12 195 LYS A C 1
ATOM 1556 O O . LYS A 1 195 ? 6.286 1.914 14.585 1.00 75.12 195 LYS A O 1
ATOM 1561 N N . SER A 1 196 ? 7.657 1.903 12.786 1.00 69.19 196 SER A N 1
ATOM 1562 C CA . SER A 1 196 ? 8.249 0.597 13.051 1.00 69.19 196 SER A CA 1
ATOM 1563 C C . SER A 1 196 ? 9.066 0.568 14.356 1.00 69.19 196 SER A C 1
ATOM 1565 O O . SER A 1 196 ? 9.495 1.619 14.857 1.00 69.19 196 SER A O 1
ATOM 1567 N N . PRO A 1 197 ? 9.267 -0.624 14.945 1.00 69.50 197 PRO A N 1
ATOM 1568 C CA . PRO A 1 197 ? 10.304 -0.845 15.950 1.00 69.50 197 PRO A CA 1
ATOM 1569 C C . PRO A 1 197 ? 11.691 -0.448 15.418 1.00 69.50 197 PRO A C 1
ATOM 1571 O O . PRO A 1 197 ? 11.940 -0.509 14.212 1.00 69.50 197 PRO A O 1
ATOM 1574 N N . GLU A 1 198 ? 12.617 -0.062 16.301 1.00 63.88 198 GLU A N 1
ATOM 1575 C CA . GLU A 1 198 ? 13.995 0.240 15.889 1.00 63.88 198 GLU A CA 1
ATOM 1576 C C . GLU A 1 198 ? 14.619 -0.960 15.156 1.00 63.88 198 GLU A C 1
ATOM 1578 O O . GLU A 1 198 ? 14.647 -2.073 15.674 1.00 63.88 198 GLU A O 1
ATOM 1583 N N . GLY A 1 199 ? 15.101 -0.732 13.929 1.00 56.81 199 GLY A N 1
ATOM 1584 C CA . GLY A 1 199 ? 15.723 -1.762 13.090 1.00 56.81 199 GLY A CA 1
ATOM 1585 C C . GLY A 1 199 ? 14.764 -2.581 12.217 1.00 56.81 199 GLY A C 1
ATOM 1586 O O . GLY A 1 199 ? 15.239 -3.352 11.385 1.00 56.81 199 GLY A O 1
ATOM 1587 N N . ALA A 1 200 ? 13.446 -2.397 12.338 1.00 57.31 200 ALA A N 1
ATOM 1588 C CA . ALA A 1 200 ? 12.466 -3.064 11.485 1.00 57.31 200 ALA A CA 1
ATOM 1589 C C . ALA A 1 200 ? 12.093 -2.167 10.289 1.00 57.31 200 ALA A C 1
ATOM 1591 O O . ALA A 1 200 ? 11.498 -1.102 10.458 1.00 57.31 200 ALA A O 1
ATOM 1592 N N . TYR A 1 201 ? 12.468 -2.584 9.078 1.00 54.34 201 TYR A N 1
ATOM 1593 C CA . TYR A 1 201 ? 12.207 -1.848 7.830 1.00 54.34 201 TYR A CA 1
ATOM 1594 C C . TYR A 1 201 ? 11.220 -2.563 6.890 1.00 54.34 201 TYR A C 1
ATOM 1596 O O . TYR A 1 201 ? 10.847 -1.988 5.871 1.00 54.34 201 TYR A O 1
ATOM 1604 N N . SER A 1 202 ? 10.800 -3.790 7.213 1.00 58.34 202 SER A N 1
ATOM 1605 C CA . SER A 1 202 ? 9.921 -4.633 6.387 1.00 58.34 202 SER A CA 1
ATOM 1606 C C . SER A 1 202 ? 8.566 -4.889 7.058 1.00 58.34 202 SER A C 1
ATOM 1608 O O . SER A 1 202 ? 8.394 -4.621 8.243 1.00 58.34 202 SER A O 1
ATOM 1610 N N . GLN A 1 203 ? 7.588 -5.410 6.312 1.00 61.03 203 GLN A N 1
ATOM 1611 C CA . GLN A 1 203 ? 6.256 -5.772 6.836 1.00 61.03 203 GLN A CA 1
ATOM 1612 C C . GLN A 1 203 ? 6.289 -6.962 7.799 1.00 61.03 203 GLN A C 1
ATOM 1614 O O . GLN A 1 203 ? 5.336 -7.179 8.545 1.00 61.03 203 GLN A O 1
ATOM 1619 N N . ASP A 1 204 ? 7.402 -7.697 7.818 1.00 66.44 204 ASP A N 1
ATOM 1620 C CA . ASP A 1 204 ? 7.567 -8.949 8.558 1.00 66.44 204 ASP A CA 1
ATOM 1621 C C . ASP A 1 204 ? 7.265 -8.806 10.054 1.00 66.44 204 ASP A C 1
ATOM 1623 O O . ASP A 1 204 ? 6.860 -9.770 10.693 1.00 66.44 204 ASP A O 1
ATOM 1627 N N . TRP A 1 205 ? 7.442 -7.612 10.633 1.00 71.25 205 TRP A N 1
ATOM 1628 C CA . TRP A 1 205 ? 7.223 -7.419 12.068 1.00 71.25 205 TRP A CA 1
ATOM 1629 C C . TRP A 1 205 ? 5.742 -7.290 12.458 1.00 71.25 205 TRP A C 1
ATOM 1631 O O . TRP A 1 205 ? 5.407 -7.549 13.615 1.00 71.25 205 TRP A O 1
ATOM 1641 N N . TYR A 1 206 ? 4.862 -6.887 11.533 1.00 75.06 206 TYR A N 1
ATOM 1642 C CA . TYR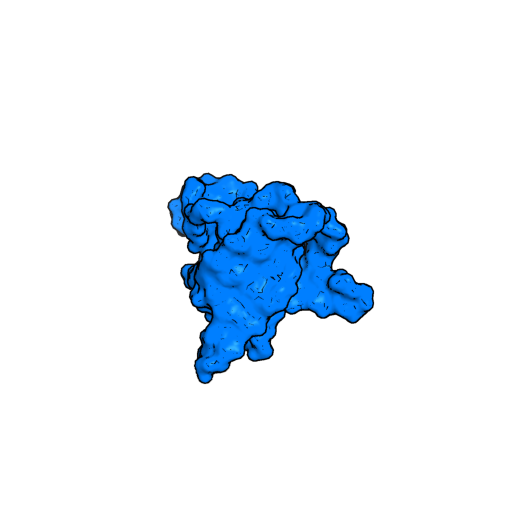 A 1 206 ? 3.419 -6.767 11.790 1.00 75.06 206 TYR A CA 1
ATOM 1643 C C . TYR A 1 206 ? 2.577 -7.825 11.065 1.00 75.06 206 TYR A C 1
ATOM 1645 O O . TYR A 1 206 ? 1.358 -7.855 11.237 1.00 75.06 206 TYR A O 1
ATOM 1653 N N . ALA A 1 207 ? 3.201 -8.699 10.275 1.00 79.19 207 ALA A N 1
ATOM 1654 C CA . ALA A 1 207 ? 2.550 -9.880 9.722 1.00 79.19 207 ALA A CA 1
ATOM 1655 C C . ALA A 1 207 ? 1.938 -10.719 10.859 1.00 79.19 207 ALA A C 1
ATOM 1657 O O . ALA A 1 207 ? 2.617 -11.037 11.835 1.00 79.19 207 ALA A O 1
ATOM 1658 N N . GLY A 1 208 ? 0.639 -11.021 10.772 1.00 82.75 208 GLY A N 1
ATOM 1659 C CA . GLY A 1 208 ? -0.069 -11.756 11.824 1.00 82.75 208 GLY A CA 1
ATOM 1660 C C . GLY A 1 208 ? -0.335 -10.960 13.110 1.00 82.75 208 GLY A C 1
ATOM 1661 O O . GLY A 1 208 ? -0.806 -11.536 14.091 1.00 82.75 208 GLY A O 1
ATOM 1662 N N . ALA A 1 209 ? -0.065 -9.650 13.134 1.00 86.50 209 ALA A N 1
ATOM 1663 C CA . ALA A 1 209 ? -0.372 -8.804 14.283 1.00 86.50 209 ALA A CA 1
ATOM 1664 C C . ALA A 1 209 ? -1.882 -8.612 14.454 1.00 86.50 209 ALA A C 1
ATOM 1666 O O . ALA A 1 209 ? -2.623 -8.481 13.475 1.00 86.50 209 ALA A O 1
ATOM 1667 N N . SER A 1 210 ? -2.327 -8.520 15.704 1.00 90.19 210 SER A N 1
ATOM 1668 C CA . SER A 1 210 ? -3.698 -8.129 16.014 1.00 90.19 210 SER A CA 1
ATOM 1669 C C . SER A 1 210 ? -3.864 -6.631 15.794 1.00 90.19 210 SER A C 1
ATOM 1671 O O . SER A 1 210 ? -2.982 -5.846 16.150 1.00 90.19 210 SER A O 1
ATOM 1673 N N . TYR A 1 211 ? -5.002 -6.221 15.247 1.00 91.94 211 TYR A N 1
ATOM 1674 C CA . TYR A 1 211 ? -5.348 -4.812 15.103 1.00 91.94 211 TYR A CA 1
ATOM 1675 C C . TYR A 1 211 ? -6.745 -4.513 15.639 1.00 91.94 211 TYR A C 1
ATOM 1677 O O . TYR A 1 211 ? -7.623 -5.377 15.610 1.00 91.94 211 TYR A O 1
ATOM 1685 N N . ALA A 1 212 ? -6.946 -3.269 16.072 1.00 93.12 212 ALA A N 1
ATOM 1686 C CA . ALA A 1 212 ? -8.256 -2.687 16.334 1.00 93.12 212 ALA A CA 1
ATOM 1687 C C . ALA A 1 212 ? -8.385 -1.371 15.555 1.00 93.12 212 ALA A C 1
ATOM 1689 O O . ALA A 1 212 ? -7.612 -0.435 15.752 1.00 93.12 212 ALA A O 1
ATOM 1690 N N . LEU A 1 213 ? -9.345 -1.323 14.637 1.00 94.69 213 LEU A N 1
ATOM 1691 C CA . LEU A 1 213 ? -9.682 -0.167 13.816 1.00 94.69 213 LEU A CA 1
ATOM 1692 C C . LEU A 1 213 ? -10.919 0.513 14.401 1.00 94.69 213 LEU A C 1
ATOM 1694 O O . LEU A 1 213 ? -11.957 -0.133 14.544 1.00 94.69 213 LEU A O 1
ATOM 1698 N N . ARG A 1 214 ? -10.835 1.816 14.670 1.00 95.12 214 ARG A N 1
ATOM 1699 C CA . ARG A 1 214 ? -11.969 2.643 15.104 1.00 95.12 214 ARG A CA 1
ATOM 1700 C C . ARG A 1 214 ? -12.201 3.761 14.106 1.00 95.12 214 ARG A C 1
ATOM 1702 O O . ARG A 1 214 ? -11.278 4.498 13.773 1.00 95.12 214 ARG A O 1
ATOM 1709 N N . LEU A 1 215 ? -13.430 3.879 13.623 1.00 94.81 215 LEU A N 1
ATOM 1710 C CA . LEU A 1 215 ? -13.832 4.858 12.622 1.00 94.81 215 LEU A CA 1
ATOM 1711 C C . LEU A 1 215 ? -14.892 5.772 13.212 1.00 94.81 215 LEU A C 1
ATOM 1713 O O . LEU A 1 215 ? -15.857 5.299 13.814 1.00 94.81 215 LEU A O 1
ATOM 1717 N N . TYR A 1 216 ? -14.716 7.068 13.010 1.00 93.62 216 TYR A N 1
ATOM 1718 C CA . TYR A 1 216 ? -15.551 8.109 13.580 1.00 93.62 216 TYR A CA 1
ATOM 1719 C C . TYR A 1 216 ? -16.142 8.991 12.485 1.00 93.62 216 TYR A C 1
ATOM 1721 O O . TYR A 1 216 ? -15.494 9.238 11.462 1.00 93.62 216 TYR A O 1
ATOM 1729 N N . GLY A 1 217 ? -17.365 9.458 12.715 1.00 93.00 217 GLY A N 1
ATOM 1730 C CA . GLY A 1 217 ? -18.059 10.402 11.846 1.00 93.00 217 GLY A CA 1
ATOM 1731 C C . GLY A 1 217 ? -17.801 11.855 12.237 1.00 93.00 217 GLY A C 1
ATOM 1732 O O . GLY A 1 217 ? -17.001 12.156 13.126 1.00 93.00 217 GLY A O 1
ATOM 1733 N N . GLU A 1 218 ? -18.445 12.788 11.537 1.00 89.38 218 GLU A N 1
ATOM 1734 C CA . GLU A 1 218 ? -18.204 14.234 11.673 1.00 89.38 218 GLU A CA 1
ATOM 1735 C C . GLU A 1 218 ? -18.459 14.766 13.094 1.00 89.38 218 GLU A C 1
ATOM 1737 O O . GLU A 1 218 ? -17.733 15.643 13.561 1.00 89.38 218 GLU A O 1
ATOM 1742 N N . GLY A 1 219 ? -19.442 14.213 13.810 1.00 87.19 219 GLY A N 1
ATOM 1743 C CA . GLY A 1 219 ? -19.754 14.595 15.189 1.00 87.19 219 GLY A CA 1
ATOM 1744 C C . GLY A 1 219 ? -18.852 13.946 16.245 1.00 87.19 219 GLY A C 1
ATOM 1745 O O . GLY A 1 219 ? -19.042 14.191 17.438 1.00 87.19 219 GLY A O 1
ATOM 1746 N N . GLY A 1 220 ? -17.869 13.137 15.833 1.00 87.56 220 GLY A N 1
ATOM 1747 C CA . GLY A 1 220 ? -17.006 12.359 16.724 1.00 87.56 220 GLY A CA 1
ATOM 1748 C C . GLY A 1 220 ? -17.653 11.075 17.254 1.00 87.56 220 GLY A C 1
ATOM 1749 O O . GLY A 1 220 ? -17.084 10.414 18.123 1.00 87.56 220 GLY A O 1
ATOM 1750 N N . GLU A 1 221 ? -18.832 10.707 16.756 1.00 92.88 221 GLU A N 1
ATOM 1751 C CA . GLU A 1 221 ? -19.477 9.432 17.043 1.00 92.88 221 GLU A CA 1
ATOM 1752 C C . GLU A 1 221 ? -18.693 8.259 16.452 1.00 92.88 221 GLU A C 1
ATOM 1754 O O . GLU A 1 221 ? -18.146 8.348 15.355 1.00 92.88 221 GLU A O 1
ATOM 1759 N N . LEU A 1 222 ? -18.655 7.142 17.180 1.00 94.31 222 LEU A N 1
ATOM 1760 C CA . LEU A 1 222 ? -18.061 5.900 16.697 1.00 94.31 222 LEU A CA 1
ATOM 1761 C C . LEU A 1 222 ? -19.010 5.252 15.677 1.00 94.31 222 LEU A C 1
ATOM 1763 O O . LEU A 1 222 ? -20.098 4.807 16.040 1.00 94.31 222 LEU A O 1
ATOM 1767 N N . LEU A 1 223 ? -18.583 5.189 14.417 1.00 92.50 223 LEU A N 1
ATOM 1768 C CA . LEU A 1 223 ? -19.318 4.548 13.323 1.00 92.50 223 LEU A CA 1
ATOM 1769 C C . LEU A 1 223 ? -19.056 3.044 13.278 1.00 92.50 223 LEU A C 1
ATOM 1771 O O . LEU A 1 223 ? -19.961 2.253 13.018 1.00 92.50 223 LEU A O 1
ATOM 1775 N N . LEU A 1 224 ? -17.802 2.651 13.504 1.00 93.38 224 LEU A N 1
ATOM 1776 C CA . LEU A 1 224 ? -17.375 1.262 13.430 1.00 93.38 224 LEU A CA 1
ATOM 1777 C C . LEU A 1 224 ? -16.174 1.024 14.340 1.00 93.38 224 LEU A C 1
ATOM 1779 O O . LEU A 1 224 ? -15.215 1.791 14.325 1.00 93.38 224 LEU A O 1
ATOM 1783 N N . GLU A 1 225 ? -16.200 -0.095 15.053 1.00 93.88 225 GLU A N 1
ATOM 1784 C CA . GLU A 1 225 ? -15.022 -0.694 15.668 1.00 93.88 225 GLU A CA 1
ATOM 1785 C C . GLU A 1 225 ? -14.852 -2.106 15.112 1.00 93.88 225 GLU A C 1
ATOM 1787 O O . GLU A 1 225 ? -15.809 -2.883 15.053 1.00 93.88 225 GLU A O 1
ATOM 179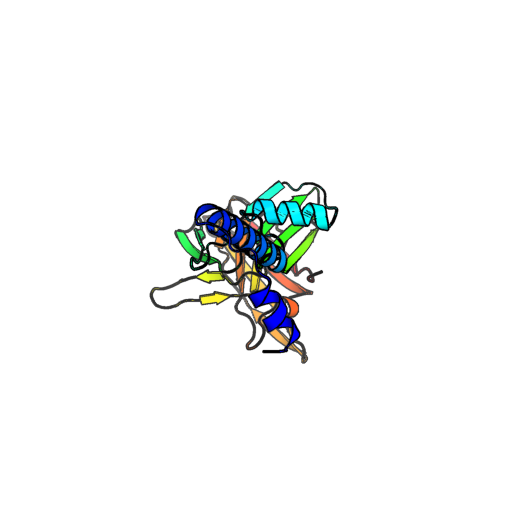2 N N . ARG A 1 226 ? -13.644 -2.421 14.644 1.00 92.00 226 ARG A N 1
ATOM 1793 C CA . ARG A 1 226 ? -13.322 -3.716 14.052 1.00 92.00 226 ARG A CA 1
ATOM 1794 C C . ARG A 1 226 ? -11.992 -4.220 14.570 1.00 92.00 226 ARG A C 1
ATOM 1796 O O . ARG A 1 226 ? -10.973 -3.561 14.407 1.00 92.00 226 ARG A O 1
ATOM 1803 N N . GLU A 1 227 ? -12.004 -5.438 15.083 1.00 92.44 227 GLU A N 1
ATOM 1804 C CA . GLU A 1 227 ? -10.791 -6.176 15.408 1.00 92.44 227 GLU A CA 1
ATOM 1805 C C . GLU A 1 227 ? -10.481 -7.208 14.325 1.00 92.44 227 GLU A C 1
ATOM 1807 O O . GLU A 1 227 ? -11.377 -7.735 13.654 1.00 92.44 227 GLU A O 1
ATOM 1812 N N . GLY A 1 228 ? -9.201 -7.509 14.150 1.00 89.69 228 GLY A N 1
ATOM 1813 C CA . GLY A 1 228 ? -8.769 -8.543 13.226 1.00 89.69 228 GLY A CA 1
ATOM 1814 C C . GLY A 1 228 ? -7.286 -8.843 13.330 1.00 89.69 228 GLY A C 1
ATOM 1815 O O . GLY A 1 228 ? -6.592 -8.371 14.227 1.00 89.69 228 GLY A O 1
ATOM 1816 N N . VAL A 1 229 ? -6.811 -9.644 12.382 1.00 89.56 229 VAL A N 1
ATOM 1817 C CA . VAL A 1 229 ? -5.399 -9.994 12.237 1.00 89.56 229 VAL A CA 1
ATOM 1818 C C . VAL A 1 229 ? -4.915 -9.458 10.898 1.00 89.56 229 VAL A C 1
ATOM 1820 O O . VAL A 1 229 ? -5.615 -9.584 9.889 1.00 89.56 229 VAL A O 1
ATOM 1823 N N . LEU A 1 230 ? -3.750 -8.815 10.895 1.00 86.75 230 LEU A N 1
ATOM 1824 C CA . LEU A 1 230 ? -3.134 -8.317 9.673 1.00 86.75 230 LEU A CA 1
ATOM 1825 C C . LEU A 1 230 ? -2.680 -9.494 8.799 1.00 86.75 230 LEU A C 1
ATOM 1827 O O . LEU A 1 230 ? -2.131 -10.467 9.324 1.00 86.75 230 LEU A O 1
ATOM 1831 N N . PRO A 1 231 ? -2.898 -9.419 7.476 1.00 79.00 231 PRO A N 1
ATOM 1832 C CA . PRO A 1 231 ? -2.524 -10.497 6.578 1.00 79.00 231 PRO A CA 1
ATOM 1833 C C . PRO A 1 231 ? -1.005 -10.681 6.578 1.00 79.00 231 PRO A C 1
ATOM 1835 O O . PRO A 1 231 ? -0.244 -9.712 6.646 1.00 79.00 231 PRO A O 1
ATOM 1838 N N . GLU A 1 232 ? -0.569 -11.933 6.495 1.00 71.56 232 GLU A N 1
ATOM 1839 C CA . GLU A 1 232 ? 0.835 -12.244 6.254 1.00 71.56 232 GLU A CA 1
ATOM 1840 C C . GLU A 1 232 ? 1.174 -11.946 4.781 1.00 71.56 232 GLU A C 1
ATOM 1842 O O . GLU A 1 232 ? 0.356 -12.237 3.899 1.00 71.56 232 GLU A O 1
ATOM 1847 N N . PRO A 1 233 ? 2.340 -11.343 4.494 1.00 59.94 233 PRO A N 1
ATOM 1848 C CA . PRO A 1 233 ? 2.799 -11.165 3.122 1.00 59.94 233 PRO A CA 1
ATOM 1849 C C . PRO A 1 233 ? 3.012 -12.537 2.460 1.00 59.94 233 PRO A C 1
ATOM 1851 O O . PRO A 1 233 ? 3.481 -13.475 3.109 1.00 59.94 233 PRO A O 1
ATOM 1854 N N . MET A 1 234 ? 2.648 -12.653 1.178 1.00 52.81 234 MET A N 1
ATOM 1855 C CA . MET A 1 234 ? 2.878 -13.861 0.367 1.00 52.81 234 MET A CA 1
ATOM 1856 C C . MET A 1 234 ? 4.251 -13.879 -0.299 1.00 52.81 234 MET A C 1
ATOM 1858 O O . MET A 1 234 ? 4.735 -12.795 -0.696 1.00 52.81 234 MET A O 1
#

Radius of gyration: 23.73 Å; chains: 1; bounding box: 66×38×68 Å

Foldseek 3Di:
DPPVVVVVVVPDPPDDPVRVVVVVVVVVVVVVVVVCVVQQNDDQWPVVLVVVVCVVVVHDDFAWPDWDTDDDPPDFGWQQFPVRWTKGWDWIKTWTDDDQKIWIWTDPTRVDIFIFIFGHDPAWDKDWDQIWMWTPPDVPDIDIARTKIKIARHAQQFPKKFKKWWFQFDPRDIDIDGGQIWTHRDRRIIMGGDDDDVPDNGNQRQAQIKMWMWTAGPVRDTPDIDIDTHHHGD